Protein AF-0000000087551601 (afdb_homodimer)

Sequence (298 aa):
MNNMVWKIKSFHEFSVEELYAVLKARVDVFVVEQNCPYPDLDSFDQKAIHIWAEEKDTILAYCRVFNKGVKYNEASLGRVLTTEQGRGKNLGKQLIRFAIDVIENRFNTSEIRISAQDYLLNFYGGFGFEDTGKKYLEDDIPHTEMLKKMNNMVWKIKSFHEFSVEELYAVLKARVDVFVVEQNCPYPDLDSFDQKAIHIWAEEKDTILAYCRVFNKGVKYNEASLGRVLTTEQGRGKNLGKQLIRFAIDVIENRFNTSEIRISAQDYLLNFYGGFGFEDTGKKYLEDDIPHTEMLKK

Solvent-accessible surface area (backbone atoms only — not comparable to full-atom values): 16308 Å² total; per-residue (Å²): 129,87,68,73,42,79,48,76,40,46,47,86,67,45,49,55,68,55,45,50,43,54,52,33,54,46,43,44,47,59,19,36,72,61,64,34,50,58,67,80,72,69,82,53,60,75,68,21,38,37,38,35,32,31,40,98,85,35,67,23,32,37,33,36,34,34,48,59,64,70,86,37,80,36,20,31,53,42,77,71,48,62,35,86,88,25,56,93,65,65,46,66,63,52,48,52,51,51,51,52,49,44,39,39,72,74,60,68,43,65,45,33,37,36,76,37,46,60,92,45,49,66,65,46,37,75,74,56,34,37,80,71,78,51,68,49,73,56,95,88,35,60,27,30,36,28,39,23,112,128,90,66,73,43,80,46,77,39,46,48,86,68,44,48,54,68,54,46,50,43,52,53,35,53,46,43,43,47,58,19,36,71,62,64,34,49,60,67,79,72,70,82,52,60,76,69,21,38,37,38,34,33,29,40,97,86,36,68,24,30,36,33,36,36,34,48,58,63,70,87,38,81,36,19,30,56,42,76,70,46,61,35,84,89,24,56,93,65,62,46,66,62,53,49,52,51,51,50,52,48,45,38,38,71,73,60,67,41,64,43,34,38,36,75,37,46,60,91,45,49,68,63,45,37,76,74,56,34,38,79,69,78,51,67,48,73,55,95,88,35,60,29,30,36,28,40,22,112

InterPro domains:
  IPR000182 GNAT domain [PF13673] (45-148)
  IPR000182 GNAT domain [PS51186] (9-149)
  IPR016181 Acyl-CoA N-acyltransferase [SSF55729] (4-149)

Secondary structure (DSSP, 8-state):
----EEEEEEGGG--HHHHHHHHHHHIIIIIIITT-------S-GGG-EEEEEEETTEEEEEEEEE-TTTSSSSEEEEEEEE-GGGTTTTHHHHHHHHHHHHHHHHS----EEEEEEGGGHHHHHTTT-EEEEEEEEETTEEEEEEEE-/----EEEEEEGGG--HHHHHHHHHHHIIIIIIITT-------S-GGG-EEEEEEETTEEEEEEEEE-TTTSSSSEEEEEEEE-GGGTTTTHHHHHHHHHHHHHHHHS----EEEEEEGGGHHHHHTTT-EEEEEEEEETTEEEEEEEE-

Foldseek 3Di:
DQDKDKDKDQPVPDDPLLVVQVVVQLCCVVCVVVVFDDCPPPVLSNQWIKMFIDTPSHTAWIKTWHAAPSPHNHIEIDSTDGGPVNPPVCVSVVRVVVNQVCCCPVRVDNKYKYWAFPVCQVVVVVVQWDFPPDWDDDSNTITTMIIHD/DQDKDKDKDQPVPDDPLLVVQVVVQLCCVVCVVVVFDDCPPPVLSNQWIKMFIDTPSHTAWIKTWHAAPSPHNHIEIDSTDGGPVNPPVCVSVVRVVVNQVCCCVVRVDNKYKYWAFPVCQVVVVVVQWDFPPDWDDDSNTITTMIIHD

Nearest PDB structures (foldseek):
  1xeb-assembly1_A  TM=9.525E-01  e=6.479E-16  Pseudomonas aeruginosa
  1xeb-assembly8_H  TM=9.436E-01  e=2.657E-15  Pseudomonas aeruginosa
  5z6n-assembly1_B  TM=9.284E-01  e=1.232E-14  Escherichia coli K-12
  1xeb-assembly5_E  TM=9.349E-01  e=2.910E-14  Pseudomonas aeruginosa
  8gxf-assembly2_C  TM=6.406E-01  e=2.789E-05  Pseudomonas flexibilis

Structure (mmCIF, N/CA/C/O backbone):
data_AF-0000000087551601-model_v1
#
loop_
_entity.id
_entity.type
_entity.pdbx_description
1 polymer 'GNAT family N-acetyltransferase'
#
loop_
_atom_site.group_PDB
_atom_site.id
_atom_site.type_symbol
_atom_site.label_atom_id
_atom_site.label_alt_id
_atom_site.label_comp_id
_atom_site.label_asym_id
_atom_site.label_entity_id
_atom_site.label_seq_id
_atom_site.pdbx_PDB_ins_code
_atom_site.Cartn_x
_atom_site.Cartn_y
_atom_site.Cartn_z
_atom_site.occupancy
_atom_site.B_iso_or_equiv
_atom_site.auth_seq_id
_atom_site.auth_comp_id
_atom_site.auth_asym_id
_atom_site.auth_atom_id
_atom_site.pdbx_PDB_model_num
ATOM 1 N N . MET A 1 1 ? -27.172 -8.383 -11.828 1 39.62 1 MET A N 1
ATOM 2 C CA . MET A 1 1 ? -26.234 -9.469 -11.609 1 39.62 1 MET A CA 1
ATOM 3 C C . MET A 1 1 ? -24.797 -8.945 -11.586 1 39.62 1 MET A C 1
ATOM 5 O O . MET A 1 1 ? -24.328 -8.375 -12.57 1 39.62 1 MET A O 1
ATOM 9 N N . ASN A 1 2 ? -24.234 -8.234 -10.57 1 56.72 2 ASN A N 1
ATOM 10 C CA . ASN A 1 2 ? -23 -7.449 -10.469 1 56.72 2 ASN A CA 1
ATOM 11 C C . ASN A 1 2 ? -21.797 -8.227 -10.977 1 56.72 2 ASN A C 1
ATOM 13 O O . ASN A 1 2 ? -21.484 -9.297 -10.453 1 56.72 2 ASN A O 1
ATOM 17 N N . ASN A 1 3 ? -21.422 -8.141 -12.297 1 81.56 3 ASN A N 1
ATOM 18 C CA . ASN A 1 3 ? -20.625 -9.055 -13.109 1 81.56 3 ASN A CA 1
ATOM 19 C C . ASN A 1 3 ? -19.141 -8.93 -12.789 1 81.56 3 ASN A C 1
ATOM 21 O O . ASN A 1 3 ? -18.562 -7.84 -12.875 1 81.56 3 ASN A O 1
ATOM 25 N N . MET A 1 4 ? -18.516 -9.945 -12.188 1 90.31 4 MET A N 1
ATOM 26 C CA . MET A 1 4 ? -17.094 -10.07 -11.945 1 90.31 4 MET A CA 1
ATOM 27 C C . MET A 1 4 ? -16.312 -9.992 -13.25 1 90.31 4 MET A C 1
ATOM 29 O O . MET A 1 4 ? -16.719 -10.57 -14.258 1 90.31 4 MET A O 1
ATOM 33 N N . VAL A 1 5 ? -15.344 -9.094 -13.281 1 95.38 5 VAL A N 1
ATOM 34 C CA . VAL A 1 5 ? -14.5 -8.938 -14.461 1 95.38 5 VAL A CA 1
ATOM 35 C C . VAL A 1 5 ? -13.055 -9.289 -14.109 1 95.38 5 VAL A C 1
ATOM 37 O O . VAL A 1 5 ? -12.57 -8.969 -13.023 1 95.38 5 VAL A O 1
ATOM 40 N N . TRP A 1 6 ? -12.375 -9.992 -15.031 1 96.44 6 TRP A N 1
ATOM 41 C CA . TRP A 1 6 ? -10.953 -10.289 -14.898 1 96.44 6 TRP A CA 1
ATOM 42 C C . TRP A 1 6 ? -10.109 -9.266 -15.664 1 96.44 6 TRP A C 1
ATOM 44 O O . TRP A 1 6 ? -10.469 -8.859 -16.766 1 96.44 6 TRP A O 1
ATOM 54 N N . LYS A 1 7 ? -9.094 -8.844 -15.062 1 97.44 7 LYS A N 1
ATOM 55 C CA . LYS A 1 7 ? -8.172 -7.91 -15.703 1 97.44 7 LYS A CA 1
ATOM 56 C C . LYS A 1 7 ? -6.738 -8.43 -15.648 1 97.44 7 LYS A C 1
ATOM 58 O O . LYS A 1 7 ? -6.332 -9.047 -14.664 1 97.44 7 LYS A O 1
ATOM 63 N N . ILE A 1 8 ? -5.984 -8.219 -16.641 1 97.81 8 ILE A N 1
ATOM 64 C CA . ILE A 1 8 ? -4.562 -8.531 -16.781 1 97.81 8 ILE A CA 1
ATOM 65 C C . ILE A 1 8 ? -3.82 -7.309 -17.312 1 97.81 8 ILE A C 1
ATOM 67 O O . ILE A 1 8 ? -4.082 -6.863 -18.438 1 97.81 8 ILE A O 1
ATOM 71 N N . LYS A 1 9 ? -2.963 -6.773 -16.516 1 98 9 LYS A N 1
ATOM 72 C CA . LYS A 1 9 ? -2.273 -5.555 -16.922 1 98 9 LYS A CA 1
ATOM 73 C C . LYS A 1 9 ? -0.819 -5.562 -16.469 1 98 9 LYS A C 1
ATOM 75 O O . LYS A 1 9 ? -0.493 -6.152 -15.43 1 98 9 LYS A O 1
ATOM 80 N N . SER A 1 10 ? -0.007 -4.918 -17.25 1 97.69 10 SER A N 1
ATOM 81 C CA . SER A 1 10 ? 1.306 -4.547 -16.734 1 97.69 10 SER A CA 1
ATOM 82 C C . SER A 1 10 ? 1.208 -3.355 -15.781 1 97.69 10 SER A C 1
ATOM 84 O O . SER A 1 10 ? 0.168 -2.697 -15.703 1 97.69 10 SER A O 1
ATOM 86 N N . PHE A 1 11 ? 2.256 -3.09 -15.031 1 98.06 11 PHE A N 1
ATOM 87 C CA . PHE A 1 11 ? 2.275 -2.045 -14.016 1 98.06 11 PHE A CA 1
ATOM 88 C C . PHE A 1 11 ? 1.908 -0.695 -14.617 1 98.06 11 PHE A C 1
ATOM 90 O O . PHE A 1 11 ? 1.094 0.041 -14.055 1 98.06 11 PHE A O 1
ATOM 97 N N . HIS A 1 12 ? 2.41 -0.411 -15.734 1 96.44 12 HIS A N 1
ATOM 98 C CA . HIS A 1 12 ? 2.26 0.919 -16.312 1 96.44 12 HIS A CA 1
ATOM 99 C C . HIS A 1 12 ? 0.88 1.096 -16.938 1 96.44 12 HIS A C 1
ATOM 101 O O . HIS A 1 12 ? 0.499 2.209 -17.312 1 96.44 12 HIS A O 1
ATOM 107 N N . GLU A 1 13 ? 0.164 0.032 -17.078 1 97.88 13 GLU A N 1
ATOM 108 C CA . GLU A 1 13 ? -1.181 0.09 -17.641 1 97.88 13 GLU A CA 1
ATOM 109 C C . GLU A 1 13 ? -2.221 0.372 -16.562 1 97.88 13 GLU A C 1
ATOM 111 O O . GLU A 1 13 ? -3.377 0.667 -16.859 1 97.88 13 GLU A O 1
ATOM 116 N N . PHE A 1 14 ? -1.817 0.289 -15.273 1 97.88 14 PHE A N 1
ATOM 117 C CA . PHE A 1 14 ? -2.734 0.604 -14.188 1 97.88 14 PHE A CA 1
ATOM 118 C C . PHE A 1 14 ? -3.248 2.033 -14.305 1 97.88 14 PHE A C 1
ATOM 120 O O . PHE A 1 14 ? -2.494 2.943 -14.656 1 97.88 14 PHE A O 1
ATOM 127 N N . SER A 1 15 ? -4.465 2.225 -14.094 1 96.94 15 SER A N 1
ATOM 128 C CA . SER A 1 15 ? -4.879 3.547 -13.633 1 96.94 15 SER A CA 1
ATOM 129 C C . SER A 1 15 ? -4.523 3.762 -12.172 1 96.94 15 SER A C 1
ATOM 131 O O . SER A 1 15 ? -4.246 2.803 -11.445 1 96.94 15 SER A O 1
ATOM 133 N N . VAL A 1 16 ? -4.547 4.93 -11.711 1 97.5 16 VAL A N 1
ATOM 134 C CA . VAL A 1 16 ? -4.27 5.273 -10.32 1 97.5 16 VAL A CA 1
ATOM 135 C C . VAL A 1 16 ? -5.289 4.59 -9.406 1 97.5 16 VAL A C 1
ATOM 137 O O . VAL A 1 16 ? -4.926 4.039 -8.367 1 97.5 16 VAL A O 1
ATOM 140 N N . GLU A 1 17 ? -6.531 4.527 -9.852 1 97.25 17 GLU A N 1
ATOM 141 C CA . GLU A 1 17 ? -7.594 3.898 -9.07 1 97.25 17 GLU A CA 1
ATOM 142 C C . GLU A 1 17 ? -7.383 2.389 -8.969 1 97.25 17 GLU A C 1
ATOM 144 O O . GLU A 1 17 ? -7.57 1.799 -7.906 1 97.25 17 GLU A O 1
ATOM 149 N N . GLU A 1 18 ? -7.02 1.811 -10.062 1 97.06 18 GLU A N 1
ATOM 150 C CA . GLU A 1 18 ? -6.777 0.371 -10.086 1 97.06 18 GLU A CA 1
ATOM 151 C C . GLU A 1 18 ? -5.602 -0.007 -9.188 1 97.06 18 GLU A C 1
ATOM 153 O O . GLU A 1 18 ? -5.688 -0.967 -8.422 1 97.06 18 GLU A O 1
ATOM 158 N N . LEU A 1 19 ? -4.547 0.764 -9.32 1 98.06 19 LEU A N 1
ATOM 159 C CA . LEU A 1 19 ? -3.369 0.478 -8.508 1 98.06 19 LEU A CA 1
ATOM 160 C C . LEU A 1 19 ? -3.688 0.612 -7.023 1 98.06 19 LEU A C 1
ATOM 162 O O . LEU A 1 19 ? -3.322 -0.254 -6.227 1 98.06 19 LEU A O 1
ATOM 166 N N . TYR A 1 20 ? -4.371 1.676 -6.68 1 98 20 TYR A N 1
ATOM 167 C CA . TYR A 1 20 ? -4.738 1.884 -5.285 1 98 20 TYR A CA 1
ATOM 168 C C . TYR A 1 20 ? -5.562 0.716 -4.758 1 98 20 TYR A C 1
ATOM 170 O O . TYR A 1 20 ? -5.309 0.212 -3.662 1 98 20 TYR A O 1
ATOM 178 N N . ALA A 1 21 ? -6.527 0.272 -5.543 1 97.62 21 ALA A N 1
ATOM 179 C CA . ALA A 1 21 ? -7.418 -0.803 -5.121 1 97.62 21 ALA A CA 1
ATOM 180 C C . ALA A 1 21 ? -6.652 -2.107 -4.926 1 97.62 21 ALA A C 1
ATOM 182 O O . ALA A 1 21 ? -6.883 -2.832 -3.955 1 97.62 21 ALA A O 1
ATOM 183 N N . VAL A 1 22 ? -5.77 -2.369 -5.816 1 98.06 22 VAL A N 1
ATOM 184 C CA . VAL A 1 22 ? -4.992 -3.602 -5.766 1 98.06 22 VAL A CA 1
ATOM 185 C C . VAL A 1 22 ? -4.062 -3.576 -4.551 1 98.06 22 VAL A C 1
ATOM 187 O O . VAL A 1 22 ? -4.004 -4.543 -3.789 1 98.06 22 VAL A O 1
ATOM 190 N N . LEU A 1 23 ? -3.389 -2.469 -4.336 1 98.12 23 LEU A N 1
ATOM 191 C CA . LEU A 1 23 ? -2.457 -2.363 -3.219 1 98.12 23 LEU A CA 1
ATOM 192 C C . LEU A 1 23 ? -3.201 -2.383 -1.889 1 98.12 23 LEU A C 1
ATOM 194 O O . LEU A 1 23 ? -2.709 -2.939 -0.905 1 98.12 23 LEU A O 1
ATOM 198 N N . LYS A 1 24 ? -4.371 -1.772 -1.874 1 97.25 24 LYS A N 1
ATOM 199 C CA . LYS A 1 24 ? -5.191 -1.821 -0.667 1 97.25 24 LYS A CA 1
ATOM 200 C C . LYS A 1 24 ? -5.59 -3.254 -0.329 1 97.25 24 LYS A C 1
ATOM 202 O O . LYS A 1 24 ? -5.539 -3.66 0.834 1 97.25 24 LYS A O 1
ATOM 207 N N . ALA A 1 25 ? -6.02 -4.016 -1.313 1 97.38 25 ALA A N 1
ATOM 208 C CA . ALA A 1 25 ? -6.387 -5.41 -1.097 1 97.38 25 ALA A CA 1
ATOM 209 C C . ALA A 1 25 ? -5.211 -6.207 -0.537 1 97.38 25 ALA A C 1
ATOM 211 O O . ALA A 1 25 ? -5.387 -7.043 0.352 1 97.38 25 ALA A O 1
ATOM 212 N N . ARG A 1 26 ? -4.008 -5.949 -1.058 1 97.5 26 ARG A N 1
ATOM 213 C CA . ARG A 1 26 ? -2.816 -6.652 -0.597 1 97.5 26 ARG A CA 1
ATOM 214 C C . ARG A 1 26 ? -2.504 -6.309 0.855 1 97.5 26 ARG A C 1
ATOM 216 O O . ARG A 1 26 ? -2.256 -7.199 1.67 1 97.5 26 ARG A O 1
ATOM 223 N N . VAL A 1 27 ? -2.549 -5.043 1.192 1 96.62 27 VAL A N 1
ATOM 224 C CA . VAL A 1 27 ? -2.283 -4.617 2.564 1 96.62 27 VAL A CA 1
ATOM 225 C C . VAL A 1 27 ? -3.34 -5.203 3.498 1 96.62 27 VAL A C 1
ATOM 227 O O . VAL A 1 27 ? -3.016 -5.691 4.586 1 96.62 27 VAL A O 1
ATOM 230 N N . ASP A 1 28 ? -4.59 -5.176 3.082 1 95.75 28 ASP A 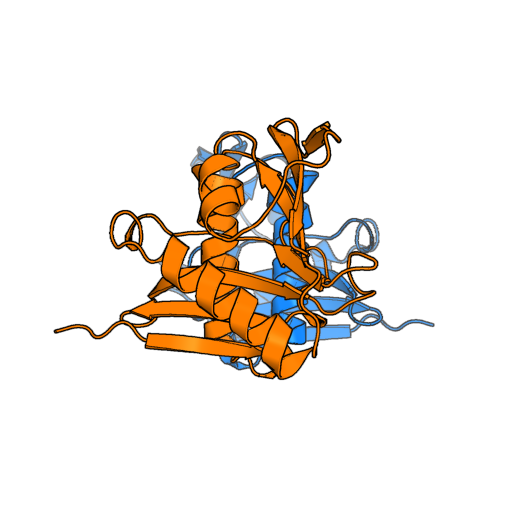N 1
ATOM 231 C CA . ASP A 1 28 ? -5.684 -5.699 3.9 1 95.75 28 ASP A CA 1
ATOM 232 C C . ASP A 1 28 ? -5.488 -7.184 4.191 1 95.75 28 ASP A C 1
ATOM 234 O O . ASP A 1 28 ? -5.742 -7.641 5.309 1 95.75 28 ASP A O 1
ATOM 238 N N . VAL A 1 29 ? -4.988 -7.926 3.271 1 94.94 29 VAL A N 1
ATOM 239 C CA . VAL A 1 29 ? -4.898 -9.375 3.416 1 94.94 29 VAL A CA 1
ATOM 240 C C . VAL A 1 29 ? -3.559 -9.75 4.043 1 94.94 29 VAL A C 1
ATOM 242 O O . VAL A 1 29 ? -3.514 -10.406 5.086 1 94.94 29 VAL A O 1
ATOM 245 N N . PHE A 1 30 ? -2.418 -9.258 3.494 1 93.75 30 PHE A N 1
ATOM 246 C CA . PHE A 1 30 ? -1.101 -9.742 3.881 1 93.75 30 PHE A CA 1
ATOM 247 C C . PHE A 1 30 ? -0.628 -9.07 5.164 1 93.75 30 PHE A C 1
ATOM 249 O O . PHE A 1 30 ? 0.153 -9.648 5.922 1 93.75 30 PHE A O 1
ATOM 256 N N . VAL A 1 31 ? -1.132 -7.848 5.426 1 93.69 31 VAL A N 1
ATOM 257 C CA . VAL A 1 31 ? -0.654 -7.098 6.586 1 93.69 31 VAL A CA 1
ATOM 258 C C . VAL A 1 31 ? -1.688 -7.168 7.707 1 93.69 31 VAL A C 1
ATOM 260 O O . VAL A 1 31 ? -1.395 -7.652 8.797 1 93.69 31 VAL A O 1
ATOM 263 N N . VAL A 1 32 ? -2.918 -6.84 7.402 1 93.88 32 VAL A N 1
ATOM 264 C CA . VAL A 1 32 ? -3.92 -6.648 8.445 1 93.88 32 VAL A CA 1
ATOM 265 C C . VAL A 1 32 ? -4.508 -8 8.852 1 93.88 32 VAL A C 1
ATOM 267 O O . VAL A 1 32 ? -4.422 -8.398 10.016 1 93.88 32 VAL A O 1
ATOM 270 N N . GLU A 1 33 ? -5.035 -8.695 7.898 1 92.94 33 GLU A N 1
ATOM 271 C CA . GLU A 1 33 ? -5.676 -9.977 8.18 1 92.94 33 GLU A CA 1
ATOM 272 C C . GLU A 1 33 ? -4.672 -10.984 8.734 1 92.94 33 GLU A C 1
ATOM 274 O O . GLU A 1 33 ? -4.973 -11.711 9.688 1 92.94 33 GLU A O 1
ATOM 279 N N . GLN A 1 34 ? -3.467 -11.031 8.219 1 88.75 34 GLN A N 1
ATOM 280 C CA . GLN A 1 34 ? -2.459 -12 8.625 1 88.75 34 GLN A CA 1
ATOM 281 C C . GLN A 1 34 ? -1.635 -11.484 9.805 1 88.75 34 GLN A C 1
ATOM 283 O O . GLN A 1 34 ? -0.78 -12.203 10.328 1 88.75 34 GLN A O 1
ATOM 288 N N . ASN A 1 35 ? -1.951 -10.219 10.227 1 89.94 35 ASN A N 1
ATOM 289 C CA . ASN A 1 35 ? -1.268 -9.602 11.359 1 89.94 35 ASN A CA 1
ATOM 290 C C . ASN A 1 35 ? 0.248 -9.695 11.219 1 89.94 35 ASN A C 1
ATOM 292 O O . ASN A 1 35 ? 0.93 -10.172 12.133 1 89.94 35 ASN A O 1
ATOM 296 N N . CYS A 1 36 ? 0.755 -9.297 10.047 1 89.88 36 CYS A N 1
ATOM 297 C CA . CYS A 1 36 ? 2.166 -9.422 9.695 1 89.88 36 CYS A CA 1
ATOM 298 C C . CYS A 1 36 ? 2.697 -8.117 9.109 1 89.88 36 CYS A C 1
ATOM 300 O O . CYS A 1 36 ? 2.402 -7.785 7.957 1 89.88 36 CYS A O 1
ATOM 302 N N . PRO A 1 37 ? 3.482 -7.363 9.922 1 90.75 37 PRO A N 1
ATOM 303 C CA . PRO A 1 37 ? 4.105 -6.148 9.398 1 90.75 37 PRO A CA 1
ATOM 304 C C . PRO A 1 37 ? 5.27 -6.445 8.453 1 90.75 37 PRO A C 1
ATOM 306 O O . PRO A 1 37 ? 6.383 -6.723 8.906 1 90.75 37 PRO A O 1
ATOM 309 N N . TYR A 1 38 ? 5.109 -6.473 7.238 1 88.31 38 TYR A N 1
ATOM 310 C CA . TYR A 1 38 ? 6.191 -6.711 6.289 1 88.31 38 TYR A CA 1
ATOM 311 C C . TYR A 1 38 ? 6.07 -5.793 5.078 1 88.31 38 TYR A C 1
ATOM 313 O O . TYR A 1 38 ? 4.992 -5.27 4.797 1 88.31 38 TYR A O 1
ATOM 321 N N . PRO A 1 39 ? 7.082 -5.566 4.352 1 93 39 PRO A N 1
ATOM 322 C CA . PRO A 1 39 ? 7.113 -4.645 3.215 1 93 39 PRO A CA 1
ATOM 323 C C . PRO A 1 39 ? 6.5 -5.246 1.952 1 93 39 PRO A C 1
ATOM 325 O O . PRO A 1 39 ? 7.223 -5.586 1.013 1 93 39 PRO A O 1
ATOM 328 N N . ASP A 1 40 ? 5.184 -5.238 1.913 1 93.94 40 ASP A N 1
ATOM 329 C CA . ASP A 1 40 ? 4.492 -5.809 0.76 1 93.94 40 ASP A CA 1
ATOM 330 C C . ASP A 1 40 ? 4.891 -5.09 -0.528 1 93.94 40 ASP A C 1
ATOM 332 O O . ASP A 1 40 ? 5.078 -5.727 -1.567 1 93.94 40 ASP A O 1
ATOM 336 N N . LEU A 1 41 ? 4.953 -3.779 -0.561 1 96.38 41 LEU A N 1
ATOM 337 C CA . LEU A 1 41 ? 5.434 -3.039 -1.724 1 96.38 41 LEU A CA 1
ATOM 338 C C . LEU A 1 41 ? 6.949 -3.158 -1.854 1 96.38 41 LEU A C 1
ATOM 340 O O . LEU A 1 41 ? 7.691 -2.365 -1.269 1 96.38 41 LEU A O 1
ATOM 344 N N . ASP A 1 42 ? 7.41 -4.109 -2.645 1 95.25 42 ASP A N 1
ATOM 345 C CA . ASP A 1 42 ? 8.805 -4.547 -2.668 1 95.25 42 ASP A CA 1
ATOM 346 C C . ASP A 1 42 ? 9.531 -4.004 -3.895 1 95.25 42 ASP A C 1
ATOM 348 O O . ASP A 1 42 ? 10.648 -4.422 -4.199 1 95.25 42 ASP A O 1
ATOM 352 N N . SER A 1 43 ? 8.969 -3.156 -4.699 1 95.56 43 SER A N 1
ATOM 353 C CA . SER A 1 43 ? 9.531 -2.502 -5.875 1 95.56 43 SER A CA 1
ATOM 354 C C . SER A 1 43 ? 9.703 -3.488 -7.027 1 95.56 43 SER A C 1
ATOM 356 O O . SER A 1 43 ? 10.508 -3.258 -7.934 1 95.56 43 SER A O 1
ATOM 358 N N . PHE A 1 44 ? 8.992 -4.688 -6.945 1 97.12 44 PHE A N 1
ATOM 359 C CA . PHE A 1 44 ? 9 -5.609 -8.078 1 97.12 44 PHE A CA 1
ATOM 360 C C . PHE A 1 44 ? 7.719 -5.469 -8.891 1 97.12 44 PHE A C 1
ATOM 362 O O . PHE A 1 44 ? 7.609 -6.023 -9.984 1 97.12 44 PHE A O 1
ATOM 369 N N . ASP A 1 45 ? 6.777 -4.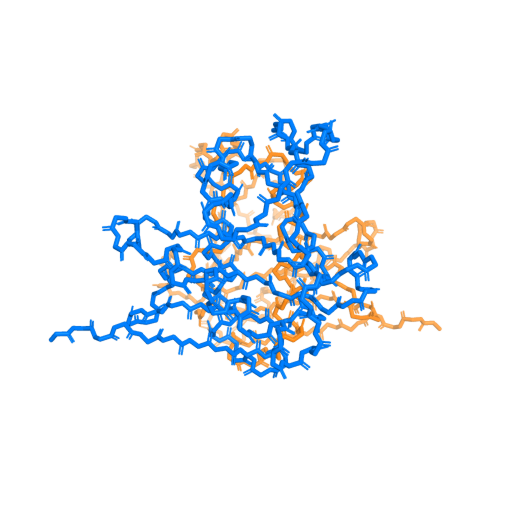688 -8.383 1 98.19 45 ASP A N 1
ATOM 370 C CA . ASP A 1 45 ? 5.496 -4.543 -9.07 1 98.19 45 ASP A CA 1
ATOM 371 C C . ASP A 1 45 ? 5.688 -3.992 -10.484 1 98.19 45 ASP A C 1
ATOM 373 O O . ASP A 1 45 ? 4.93 -4.328 -11.391 1 98.19 45 ASP A O 1
ATOM 377 N N . GLN A 1 46 ? 6.738 -3.166 -10.648 1 97.88 46 GLN A N 1
ATOM 378 C CA . GLN A 1 46 ? 7.004 -2.514 -11.922 1 97.88 46 GLN A CA 1
ATOM 379 C C . GLN A 1 46 ? 7.391 -3.533 -12.992 1 97.88 46 GLN A C 1
ATOM 381 O O . GLN A 1 46 ? 7.285 -3.256 -14.188 1 97.88 46 GLN A O 1
ATOM 386 N N . LYS A 1 47 ? 7.789 -4.727 -12.594 1 97.44 47 LYS A N 1
ATOM 387 C CA . LYS A 1 47 ? 8.258 -5.754 -13.523 1 97.44 47 LYS A CA 1
ATOM 388 C C . LYS A 1 47 ? 7.242 -6.883 -13.656 1 97.44 47 LYS A C 1
ATOM 390 O O . LYS A 1 47 ? 7.488 -7.871 -14.352 1 97.44 47 LYS A O 1
ATOM 395 N N . ALA A 1 48 ? 6.098 -6.75 -13.008 1 98.06 48 ALA A N 1
ATOM 396 C CA . ALA A 1 48 ? 5.137 -7.848 -12.945 1 98.06 48 ALA A CA 1
ATOM 397 C C . ALA A 1 48 ? 3.99 -7.629 -13.93 1 98.06 48 ALA A C 1
ATOM 399 O O . ALA A 1 48 ? 3.707 -6.492 -14.32 1 98.06 48 ALA A O 1
ATOM 400 N N . ILE A 1 49 ? 3.441 -8.695 -14.328 1 98.19 49 ILE A N 1
ATOM 401 C CA . ILE A 1 49 ? 2.07 -8.688 -14.82 1 98.19 49 ILE A CA 1
ATOM 402 C C . ILE A 1 49 ? 1.099 -8.898 -13.664 1 98.19 49 ILE A C 1
ATOM 404 O O . ILE A 1 49 ? 1.319 -9.758 -12.812 1 98.19 49 ILE A O 1
ATOM 408 N N . HIS A 1 50 ? 0.1 -8.117 -13.625 1 98.75 50 HIS A N 1
ATOM 409 C CA . HIS A 1 50 ? -0.893 -8.156 -12.562 1 98.75 50 HIS A CA 1
ATOM 410 C C . HIS A 1 50 ? -2.215 -8.727 -13.062 1 98.75 50 HIS A C 1
ATOM 412 O O . HIS A 1 50 ? -2.715 -8.32 -14.109 1 98.75 50 HIS A O 1
ATOM 418 N N . ILE A 1 51 ? -2.74 -9.656 -12.359 1 98.56 51 ILE A N 1
ATOM 419 C CA . ILE A 1 51 ? -4.016 -10.297 -12.672 1 98.56 51 ILE A CA 1
ATOM 420 C C . ILE A 1 51 ? -4.969 -10.156 -11.492 1 98.56 51 ILE A C 1
ATOM 422 O O . ILE A 1 51 ? -4.602 -10.453 -10.352 1 98.56 51 ILE A O 1
ATOM 426 N N . TRP A 1 52 ? -6.148 -9.641 -11.734 1 98.38 52 TRP A N 1
ATOM 427 C CA . TRP A 1 52 ? -7.094 -9.578 -10.625 1 98.38 52 TRP A CA 1
ATOM 428 C C . TRP A 1 52 ? -8.531 -9.672 -11.125 1 98.38 52 TRP A C 1
ATOM 430 O O . TRP A 1 52 ? -8.797 -9.43 -12.305 1 98.38 52 TRP A O 1
ATOM 440 N N . ALA A 1 53 ? -9.367 -10.172 -10.305 1 97.88 53 ALA A N 1
ATOM 441 C CA . ALA A 1 53 ? -10.82 -10.141 -10.484 1 97.88 53 ALA A CA 1
ATOM 442 C C . ALA A 1 53 ? -11.453 -9.031 -9.656 1 97.88 53 ALA A C 1
ATOM 444 O O . ALA A 1 53 ? -11.055 -8.797 -8.516 1 97.88 53 ALA A O 1
ATOM 445 N N . GLU A 1 54 ? -12.391 -8.336 -10.266 1 96.5 54 GLU A N 1
ATOM 446 C CA . GLU A 1 54 ? -13.055 -7.281 -9.508 1 96.5 54 GLU A CA 1
ATOM 447 C C . GLU A 1 54 ? -14.547 -7.238 -9.82 1 96.5 54 GLU A C 1
ATOM 449 O O . GLU A 1 54 ? -14.984 -7.715 -10.867 1 96.5 54 GLU A O 1
ATOM 454 N N . GLU A 1 55 ? -15.289 -6.758 -8.805 1 93.06 55 GLU A N 1
ATOM 455 C CA . GLU A 1 55 ? -16.719 -6.445 -8.906 1 93.06 55 GLU A CA 1
ATOM 456 C C . GLU A 1 55 ? -17.016 -5.043 -8.391 1 93.06 55 GLU A C 1
ATOM 458 O O . GLU A 1 55 ? -16.766 -4.742 -7.219 1 93.06 55 GLU A O 1
ATOM 463 N N . LYS A 1 56 ? -17.625 -4.117 -9.156 1 84.62 56 LYS A N 1
ATOM 464 C CA . LYS A 1 56 ? -17.938 -2.738 -8.781 1 84.62 56 LYS A CA 1
ATOM 465 C C . LYS A 1 56 ? -16.734 -2.064 -8.117 1 84.62 56 LYS A C 1
ATOM 467 O O . LYS A 1 56 ? -16.859 -1.517 -7.02 1 84.62 56 LYS A O 1
ATOM 472 N N . ASP A 1 57 ? -15.461 -2.277 -8.594 1 80.75 57 ASP A N 1
ATOM 473 C CA . ASP A 1 57 ? -14.227 -1.631 -8.172 1 80.75 57 ASP A CA 1
ATOM 474 C C . ASP A 1 57 ? -13.688 -2.256 -6.891 1 80.75 57 ASP A C 1
ATOM 476 O O . ASP A 1 57 ? -12.844 -1.665 -6.211 1 80.75 57 ASP A O 1
ATOM 480 N N . THR A 1 58 ? -14.289 -3.389 -6.621 1 92.19 58 THR A N 1
ATOM 481 C CA . THR A 1 58 ? -13.82 -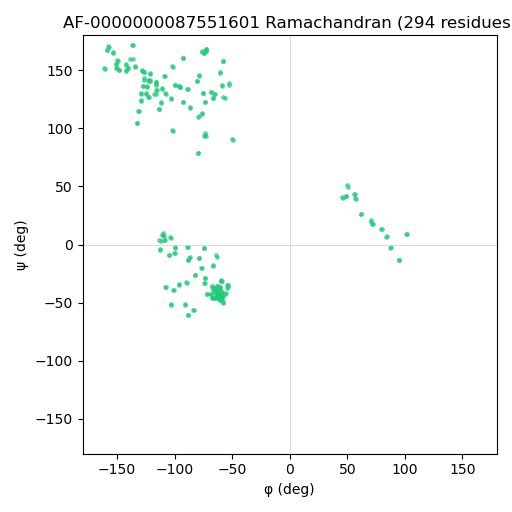4.152 -5.469 1 92.19 58 THR A CA 1
ATOM 482 C C . THR A 1 58 ? -12.969 -5.336 -5.922 1 92.19 58 THR A C 1
ATOM 484 O O . THR A 1 58 ? -13.414 -6.156 -6.723 1 92.19 58 THR A O 1
ATOM 487 N N . ILE A 1 59 ? -11.797 -5.422 -5.406 1 97.69 59 ILE A N 1
ATOM 488 C CA . ILE A 1 59 ? -10.898 -6.516 -5.754 1 97.69 59 ILE A CA 1
ATOM 489 C C . ILE A 1 59 ? -11.344 -7.797 -5.051 1 97.69 59 ILE A C 1
ATOM 491 O O . ILE A 1 59 ? -11.562 -7.805 -3.838 1 97.69 59 ILE A O 1
ATOM 495 N N . LEU A 1 60 ? -11.461 -8.836 -5.746 1 97.75 60 LEU A N 1
ATOM 496 C CA . LEU A 1 60 ? -11.883 -10.117 -5.195 1 97.75 60 LEU A CA 1
ATOM 497 C C . LEU A 1 60 ? -10.719 -11.094 -5.129 1 97.75 60 LEU A C 1
ATOM 499 O O . LEU A 1 60 ? -10.609 -11.875 -4.18 1 97.75 60 LEU A O 1
ATOM 503 N N . ALA A 1 61 ? -9.836 -11.086 -6.059 1 98.19 61 ALA A N 1
ATOM 504 C CA . ALA A 1 61 ? -8.648 -11.922 -6.156 1 98.19 61 ALA A CA 1
ATOM 505 C C . ALA A 1 61 ? -7.531 -11.211 -6.906 1 98.19 61 ALA A C 1
ATOM 507 O O . ALA A 1 61 ? -7.789 -10.297 -7.691 1 98.19 61 ALA A O 1
ATOM 508 N N . TYR A 1 62 ? -6.34 -11.602 -6.641 1 98.56 62 TYR A N 1
ATOM 509 C CA . TYR A 1 62 ? -5.199 -10.914 -7.242 1 98.56 62 TYR A CA 1
ATOM 510 C C . TYR A 1 62 ? -3.951 -11.789 -7.188 1 98.56 62 TYR A C 1
ATOM 512 O O . TYR A 1 62 ? -3.781 -12.578 -6.262 1 98.56 62 TYR A O 1
ATOM 520 N N . CYS A 1 63 ? -3.031 -11.602 -8.156 1 98.31 63 CYS A N 1
ATOM 521 C CA . CYS A 1 63 ? -1.663 -12.094 -8.055 1 98.31 63 CYS A CA 1
ATOM 522 C C . CYS A 1 63 ? -0.734 -11.336 -8.992 1 98.31 63 CYS A C 1
ATOM 524 O O . CYS A 1 63 ? -1.194 -10.586 -9.852 1 98.31 63 CYS A O 1
ATOM 526 N N . ARG A 1 64 ? 0.575 -11.492 -8.82 1 98.19 64 ARG A N 1
ATOM 527 C CA . ARG A 1 64 ? 1.62 -11.031 -9.727 1 98.19 64 ARG A CA 1
ATOM 528 C C . ARG A 1 64 ? 2.275 -12.195 -10.453 1 98.19 64 ARG A C 1
ATOM 530 O O . ARG A 1 64 ? 2.467 -13.266 -9.875 1 98.19 64 ARG A O 1
ATOM 537 N N . VAL A 1 65 ? 2.623 -11.906 -11.656 1 97.94 65 VAL A N 1
ATOM 538 C CA . VAL A 1 65 ? 3.361 -12.867 -12.469 1 97.94 65 VAL A CA 1
ATOM 539 C C . VAL A 1 65 ? 4.66 -12.234 -12.961 1 97.94 65 VAL A C 1
ATOM 541 O O . VAL A 1 65 ? 4.672 -11.078 -13.391 1 97.94 65 VAL A O 1
ATOM 544 N N . PHE A 1 66 ? 5.699 -12.992 -12.875 1 98 66 PHE A N 1
ATOM 545 C CA . PHE A 1 66 ? 7.012 -12.508 -13.289 1 98 66 PHE A CA 1
ATOM 546 C C . PHE A 1 66 ? 7.609 -13.406 -14.359 1 98 66 PHE A C 1
ATOM 548 O O . PHE A 1 66 ? 7.484 -14.633 -14.297 1 98 66 PHE A O 1
ATOM 555 N N . ASN A 1 67 ? 8.266 -12.758 -15.289 1 97.25 67 ASN A N 1
ATOM 556 C CA . ASN A 1 67 ? 9.031 -13.5 -16.281 1 97.25 67 ASN A CA 1
ATOM 557 C C . ASN A 1 67 ? 10.305 -14.094 -15.672 1 97.25 67 ASN A C 1
ATOM 559 O O . ASN A 1 67 ? 10.672 -13.758 -14.547 1 97.25 67 ASN A O 1
ATOM 563 N N . LYS A 1 68 ? 10.898 -15 -16.438 1 96.12 68 LYS A N 1
ATOM 564 C CA . LYS A 1 68 ? 12.195 -15.562 -16.078 1 96.12 68 LYS A CA 1
ATOM 565 C C . LYS A 1 68 ? 13.219 -14.461 -15.812 1 96.12 68 LYS A C 1
ATOM 567 O O . LYS A 1 68 ? 13.25 -13.445 -16.516 1 96.12 68 LYS A O 1
ATOM 572 N N . GLY A 1 69 ? 13.992 -14.703 -14.727 1 95.69 69 GLY A N 1
ATOM 573 C CA . GLY A 1 69 ? 15.117 -13.828 -14.484 1 95.69 69 GLY A CA 1
ATOM 574 C C . GLY A 1 69 ? 14.758 -12.609 -13.656 1 95.69 69 GLY A C 1
ATOM 575 O O . GLY A 1 69 ? 15.625 -11.797 -13.32 1 95.69 69 GLY A O 1
ATOM 576 N N . VAL A 1 70 ? 13.523 -12.484 -13.32 1 96.25 70 VAL A N 1
ATOM 577 C CA . VAL A 1 70 ? 13.141 -11.32 -12.531 1 96.25 70 VAL A CA 1
ATOM 578 C C . VAL A 1 70 ? 13.289 -11.633 -11.047 1 96.25 70 VAL A C 1
ATOM 580 O O . VAL A 1 70 ? 14.141 -11.062 -10.359 1 96.25 70 VAL A O 1
ATOM 583 N N . LYS A 1 71 ? 12.531 -12.648 -10.617 1 95 71 LYS A N 1
ATOM 584 C CA . LYS A 1 71 ? 12.648 -13.062 -9.219 1 95 71 LYS A CA 1
ATOM 585 C C . LYS A 1 71 ? 13.508 -14.312 -9.086 1 95 71 LYS A C 1
ATOM 587 O O . LYS A 1 71 ? 14.242 -14.469 -8.109 1 95 71 LYS A O 1
ATOM 592 N N . TYR A 1 72 ? 13.289 -15.133 -10.016 1 94.75 72 TYR A N 1
ATOM 593 C CA . TYR A 1 72 ? 14.031 -16.391 -10.109 1 94.75 72 TYR A CA 1
ATOM 594 C C . TYR A 1 72 ? 14.469 -16.656 -11.539 1 94.75 72 TYR A C 1
ATOM 596 O O . TYR A 1 72 ? 14.102 -15.922 -12.461 1 94.75 72 TYR A O 1
ATOM 604 N N . ASN A 1 73 ? 15.305 -17.719 -11.633 1 95.25 73 ASN A N 1
ATOM 605 C CA . ASN A 1 73 ? 15.625 -18.156 -12.992 1 95.25 73 ASN A CA 1
ATOM 606 C C . ASN A 1 73 ? 14.383 -18.562 -13.766 1 95.25 73 ASN A C 1
ATOM 608 O O . ASN A 1 73 ? 14.305 -18.375 -14.977 1 95.25 73 ASN A O 1
ATOM 612 N N . GLU A 1 74 ? 13.406 -19.078 -13.094 1 97.06 74 GLU A N 1
ATOM 613 C CA . GLU A 1 74 ? 12.117 -19.469 -13.664 1 97.06 74 GLU A CA 1
ATOM 614 C C . GLU A 1 74 ? 11.109 -18.328 -13.562 1 97.06 74 GLU A C 1
ATOM 616 O O . GLU A 1 74 ? 11.297 -17.391 -12.789 1 97.06 74 GLU A O 1
ATOM 621 N N . ALA A 1 75 ? 10.055 -18.422 -14.406 1 97.69 75 ALA A N 1
ATOM 622 C CA . ALA A 1 75 ? 8.906 -17.562 -14.141 1 97.69 75 ALA A CA 1
ATOM 623 C C . ALA A 1 75 ? 8.344 -17.812 -12.75 1 97.69 75 ALA A C 1
ATOM 625 O O . ALA A 1 75 ? 8.625 -18.844 -12.125 1 97.69 75 ALA A O 1
ATOM 626 N N . SER A 1 76 ? 7.668 -16.844 -12.273 1 97.38 76 SER A N 1
ATOM 627 C CA . SER A 1 76 ? 7.152 -17.016 -10.914 1 97.38 76 SER A CA 1
ATOM 628 C C . SER A 1 76 ? 5.844 -16.266 -10.719 1 97.38 76 SER A C 1
ATOM 630 O O . SER A 1 76 ? 5.488 -15.398 -11.523 1 97.38 76 SER A O 1
ATOM 632 N N . LEU A 1 77 ? 5.129 -16.719 -9.742 1 95.81 77 LEU A N 1
ATOM 633 C CA . LEU A 1 77 ? 3.918 -16.062 -9.258 1 95.81 77 LEU A CA 1
ATOM 634 C C . LEU A 1 77 ? 4.047 -15.703 -7.785 1 95.81 77 LEU A C 1
ATOM 636 O O . LEU A 1 77 ? 4.727 -16.391 -7.027 1 95.81 77 LEU A O 1
ATOM 640 N N . GLY A 1 78 ? 3.418 -14.594 -7.43 1 94.62 78 GLY A N 1
ATOM 641 C CA . GLY A 1 78 ? 3.42 -14.203 -6.027 1 94.62 78 GLY A CA 1
ATOM 642 C C . GLY A 1 78 ? 2.271 -13.281 -5.66 1 94.62 78 GLY A C 1
ATOM 643 O O . GLY A 1 78 ? 1.465 -12.914 -6.516 1 94.62 78 GLY A O 1
ATOM 644 N N . ARG A 1 79 ? 2.156 -13.094 -4.352 1 96 79 ARG A N 1
ATOM 645 C CA . ARG A 1 79 ? 1.121 -12.234 -3.773 1 96 79 ARG A CA 1
ATOM 646 C C . ARG A 1 79 ? -0.269 -12.703 -4.195 1 96 79 ARG A C 1
ATOM 648 O O . ARG A 1 79 ? -1.097 -11.898 -4.621 1 96 79 ARG A O 1
ATOM 655 N N . VAL A 1 80 ? -0.383 -14 -4.211 1 95.88 80 VAL A N 1
ATOM 656 C CA . VAL A 1 80 ? -1.672 -14.594 -4.547 1 95.88 80 VAL A CA 1
ATOM 657 C C . VAL A 1 80 ? -2.641 -14.414 -3.379 1 95.88 80 VAL A C 1
ATOM 659 O O . VAL A 1 80 ? -2.354 -14.828 -2.254 1 95.88 80 VAL A O 1
ATOM 662 N N . LEU A 1 81 ? -3.781 -13.758 -3.699 1 96.25 81 LEU A N 1
ATOM 663 C CA . LEU A 1 81 ? -4.723 -13.555 -2.604 1 96.25 81 LEU A CA 1
ATOM 664 C C . LEU A 1 81 ? -6.16 -13.57 -3.113 1 96.25 81 LEU A C 1
ATOM 666 O O . LEU A 1 81 ? -6.41 -13.312 -4.293 1 96.25 81 LEU A O 1
ATOM 670 N N . THR A 1 82 ? -7.027 -13.984 -2.271 1 96.19 82 THR A N 1
ATOM 671 C CA . THR A 1 82 ? -8.453 -13.688 -2.371 1 96.19 82 THR A CA 1
ATOM 672 C C . THR A 1 82 ? -8.914 -12.844 -1.183 1 96.19 82 THR A C 1
ATOM 674 O O . THR A 1 82 ? -8.477 -13.07 -0.052 1 96.19 82 THR A O 1
ATOM 677 N N . THR A 1 83 ? -9.656 -11.789 -1.489 1 96.38 83 THR A N 1
ATOM 678 C CA . THR A 1 83 ? -10.195 -10.984 -0.401 1 96.38 83 THR A CA 1
ATOM 679 C C . THR A 1 83 ? -11.336 -11.719 0.3 1 96.38 83 THR A C 1
ATOM 681 O O . THR A 1 83 ? -11.812 -12.742 -0.19 1 96.38 83 THR A O 1
ATOM 684 N N . GLU A 1 84 ? -11.719 -11.188 1.421 1 93.69 84 GLU A N 1
ATOM 685 C CA . GLU A 1 84 ? -12.828 -11.781 2.166 1 93.69 84 GLU A CA 1
ATOM 686 C C . GLU A 1 84 ? -14.07 -11.93 1.289 1 93.69 84 GLU A C 1
ATOM 688 O O . GLU A 1 84 ? -14.734 -12.961 1.312 1 93.69 84 GLU A O 1
ATOM 693 N N . GLN A 1 85 ? -14.289 -10.977 0.43 1 92.56 85 GLN A N 1
ATOM 694 C CA . GLN A 1 85 ? -15.477 -10.945 -0.423 1 92.56 85 GLN A CA 1
ATOM 695 C C . GLN A 1 85 ? -15.344 -11.93 -1.581 1 92.56 85 GLN A C 1
ATOM 697 O O . GLN A 1 85 ? -16.344 -12.266 -2.234 1 92.56 85 GLN A O 1
ATOM 702 N N . GLY A 1 86 ? -14.156 -12.32 -1.888 1 93.75 86 GLY A N 1
ATOM 703 C CA . GLY A 1 86 ? -13.922 -13.203 -3.018 1 93.75 86 GLY A CA 1
ATOM 704 C C . GLY A 1 86 ? -13.742 -14.656 -2.613 1 93.75 86 GLY A C 1
ATOM 705 O O . GLY A 1 86 ? -13.641 -15.539 -3.469 1 93.75 86 GLY A O 1
ATOM 706 N N . ARG A 1 87 ? -13.766 -14.914 -1.302 1 92.31 87 ARG A N 1
ATOM 707 C CA . ARG A 1 87 ? -13.516 -16.266 -0.832 1 92.31 87 ARG A CA 1
ATOM 708 C C . ARG A 1 87 ? -14.75 -17.141 -1.001 1 92.31 87 ARG A C 1
ATOM 710 O O . ARG A 1 87 ? -15.875 -16.656 -0.953 1 92.31 87 ARG A O 1
ATOM 717 N N . GLY A 1 88 ? -14.523 -18.391 -1.29 1 89.31 88 GLY A N 1
ATOM 718 C CA . GLY A 1 88 ? -15.617 -19.344 -1.459 1 89.31 88 GLY A CA 1
ATOM 719 C C . GLY A 1 88 ? -16.203 -19.312 -2.854 1 89.31 88 GLY A C 1
ATOM 720 O O . GLY A 1 88 ? -17.25 -19.938 -3.102 1 89.31 88 GLY A O 1
ATOM 721 N N . LYS A 1 89 ? -15.641 -18.578 -3.777 1 90.25 89 LYS A N 1
ATOM 722 C CA . LYS A 1 89 ? -16.156 -18.453 -5.133 1 90.25 89 LYS A CA 1
ATOM 723 C C . LYS A 1 89 ? -15.25 -19.141 -6.145 1 90.25 89 LYS A C 1
ATOM 725 O O . LYS A 1 89 ? -15.367 -18.906 -7.352 1 90.25 89 LYS A O 1
ATOM 730 N N . ASN A 1 90 ? -14.297 -19.891 -5.645 1 91.06 90 ASN A N 1
ATOM 731 C CA . ASN A 1 90 ? -13.359 -20.641 -6.461 1 91.06 90 ASN A CA 1
ATOM 732 C C . ASN A 1 90 ? -12.516 -19.734 -7.348 1 91.06 90 ASN A C 1
ATOM 734 O O . ASN A 1 90 ? -12.102 -20.125 -8.438 1 91.06 90 ASN A O 1
ATOM 738 N N . LEU A 1 91 ? -12.305 -18.5 -6.965 1 94.94 91 LEU A N 1
ATOM 739 C CA . LEU A 1 91 ? -11.57 -17.516 -7.762 1 94.94 91 LEU A CA 1
ATOM 740 C C . LEU A 1 91 ? -10.07 -17.828 -7.746 1 94.94 91 LEU A C 1
ATOM 742 O O . LEU A 1 91 ? -9.359 -17.5 -8.703 1 94.94 91 LEU A O 1
ATOM 746 N N . GLY A 1 92 ? -9.664 -18.453 -6.645 1 94.88 92 GLY A N 1
ATOM 747 C CA . GLY A 1 92 ? -8.258 -18.812 -6.543 1 94.88 92 GLY A CA 1
ATOM 748 C C . GLY A 1 92 ? -7.797 -19.734 -7.656 1 94.88 92 GLY A C 1
ATOM 749 O O . GLY A 1 92 ? -6.75 -19.5 -8.266 1 94.88 92 GLY A O 1
ATOM 750 N N . LYS A 1 93 ? -8.594 -20.719 -7.906 1 94.75 93 LYS A N 1
ATOM 751 C CA . LYS A 1 93 ? -8.258 -21.672 -8.961 1 94.75 93 LYS A CA 1
ATOM 752 C C . LYS A 1 93 ? -8.203 -20.984 -10.32 1 94.75 93 LYS A C 1
ATOM 754 O O . LYS A 1 93 ? -7.277 -21.219 -11.102 1 94.75 93 LYS A O 1
ATOM 759 N N . GLN A 1 94 ? -9.203 -20.156 -10.57 1 95.94 94 GLN A N 1
ATOM 760 C CA . GLN A 1 94 ? -9.234 -19.422 -11.828 1 95.94 94 GLN A CA 1
ATOM 761 C C . GLN A 1 94 ? -8.039 -18.484 -11.945 1 95.94 94 GLN A C 1
ATOM 763 O O . GLN A 1 94 ? -7.438 -18.359 -13.016 1 95.94 94 GLN A O 1
ATOM 768 N N . LEU A 1 95 ? -7.703 -17.875 -10.891 1 97.38 95 LEU A N 1
ATOM 769 C CA . LEU A 1 95 ? -6.574 -16.953 -10.844 1 97.38 95 LEU A CA 1
ATOM 770 C C . LEU A 1 95 ? -5.281 -17.656 -11.242 1 97.38 95 LEU A C 1
ATOM 772 O O . LEU A 1 95 ? -4.531 -17.156 -12.086 1 97.38 95 LEU A O 1
ATOM 776 N N . ILE A 1 96 ? -5.031 -18.828 -10.672 1 96.56 96 ILE A N 1
ATOM 777 C CA . ILE A 1 96 ? -3.811 -19.578 -10.953 1 96.56 96 ILE A CA 1
ATOM 778 C C . ILE A 1 96 ? -3.809 -20.031 -12.414 1 96.56 96 ILE A C 1
ATOM 780 O O . ILE A 1 96 ? -2.777 -19.984 -13.086 1 96.56 96 ILE A O 1
ATOM 784 N N . ARG A 1 97 ? -4.949 -20.406 -12.898 1 96.06 97 ARG A N 1
ATOM 785 C CA . ARG A 1 97 ? -5.047 -20.812 -14.297 1 96.06 97 ARG A CA 1
ATOM 786 C C . ARG A 1 97 ? -4.691 -19.656 -15.227 1 96.06 97 ARG A C 1
ATOM 788 O O . ARG A 1 97 ? -3.943 -19.828 -16.188 1 96.06 97 ARG A O 1
ATOM 795 N N . PHE A 1 98 ? -5.25 -18.484 -14.93 1 96.25 98 PHE A N 1
ATOM 796 C CA . PHE A 1 98 ? -4.918 -17.312 -15.727 1 96.25 98 PHE A CA 1
ATOM 797 C C . PHE A 1 98 ? -3.428 -17 -15.641 1 96.25 98 PHE A C 1
ATOM 799 O O . PHE A 1 98 ? -2.807 -16.656 -16.641 1 96.25 98 PHE A O 1
ATOM 806 N N . ALA A 1 99 ? -2.871 -17.109 -14.469 1 97.38 99 ALA A N 1
ATOM 807 C CA . ALA A 1 99 ? -1.45 -16.844 -14.273 1 97.38 99 ALA A CA 1
ATOM 808 C C . ALA A 1 99 ? -0.592 -17.781 -15.117 1 97.38 99 ALA A C 1
ATOM 810 O O . ALA A 1 99 ? 0.335 -17.344 -15.797 1 97.38 99 ALA A O 1
ATOM 811 N N . ILE A 1 100 ? -0.926 -19.062 -15.055 1 96.44 100 ILE A N 1
ATOM 812 C CA . ILE A 1 100 ? -0.195 -20.062 -15.828 1 96.44 100 ILE A CA 1
ATOM 813 C C . ILE A 1 100 ? -0.336 -19.766 -17.312 1 96.44 100 ILE A C 1
ATOM 815 O O . ILE A 1 100 ? 0.644 -19.828 -18.062 1 96.44 100 ILE A O 1
ATOM 819 N N . ASP A 1 101 ? -1.508 -19.406 -17.734 1 96.06 101 ASP A N 1
ATOM 820 C CA . ASP A 1 101 ? -1.761 -19.078 -19.125 1 96.06 101 ASP A CA 1
ATOM 821 C C . ASP A 1 101 ? -0.91 -17.875 -19.562 1 96.06 101 ASP A C 1
ATOM 823 O O . ASP A 1 101 ? -0.348 -17.891 -20.656 1 96.06 101 ASP A O 1
ATOM 827 N N . VAL A 1 102 ? -0.831 -16.891 -18.734 1 95.19 102 VAL A N 1
ATOM 828 C CA . VAL A 1 102 ? -0.027 -15.711 -19.031 1 95.19 102 VAL A CA 1
ATOM 829 C C . VAL A 1 102 ? 1.439 -16.109 -19.172 1 95.19 102 VAL A C 1
ATOM 831 O O . VAL A 1 102 ? 2.113 -15.672 -20.109 1 95.19 102 VAL A O 1
ATOM 834 N N . ILE A 1 103 ? 1.911 -16.906 -18.297 1 95.19 103 ILE A N 1
ATOM 835 C CA . ILE A 1 103 ? 3.311 -17.312 -18.312 1 95.19 103 ILE A CA 1
ATOM 836 C C . ILE A 1 103 ? 3.605 -18.109 -19.578 1 95.19 103 ILE A C 1
ATOM 838 O O . ILE A 1 103 ? 4.598 -17.844 -20.266 1 95.19 103 ILE A O 1
ATOM 842 N N . GLU A 1 104 ? 2.752 -18.938 -19.922 1 94.31 104 GLU A N 1
ATOM 843 C CA . GLU A 1 104 ? 2.945 -19.797 -21.094 1 94.31 104 GLU A CA 1
ATOM 844 C C . GLU A 1 104 ? 2.818 -19 -22.375 1 94.31 104 GLU A C 1
ATOM 846 O O . GLU A 1 104 ? 3.625 -19.156 -23.297 1 94.31 104 GLU A O 1
ATOM 851 N N . ASN A 1 105 ? 1.86 -18.141 -22.422 1 93.81 105 ASN A N 1
ATOM 852 C CA . ASN A 1 105 ? 1.541 -17.469 -23.672 1 93.81 105 ASN A CA 1
ATOM 853 C C . ASN A 1 105 ? 2.34 -16.188 -23.859 1 93.81 105 ASN A C 1
ATOM 855 O O . ASN A 1 105 ? 2.703 -15.82 -24.969 1 93.81 105 ASN A O 1
ATOM 859 N N . ARG A 1 106 ? 2.609 -15.555 -22.781 1 91.25 106 ARG A N 1
ATOM 860 C CA . ARG A 1 106 ? 3.299 -14.273 -22.875 1 91.25 106 ARG A CA 1
ATOM 861 C C . ARG A 1 106 ? 4.801 -14.438 -22.688 1 91.25 106 ARG A C 1
ATOM 863 O O . ARG A 1 106 ? 5.598 -13.734 -23.312 1 91.25 106 ARG A O 1
ATOM 870 N N . PHE A 1 107 ? 5.145 -15.344 -21.859 1 92.88 107 PHE A N 1
ATOM 871 C CA . PHE A 1 107 ? 6.562 -15.484 -21.531 1 92.88 107 PHE A CA 1
ATOM 872 C C . PHE A 1 107 ? 7.152 -16.703 -22.234 1 92.88 107 PHE A C 1
ATOM 874 O O . PHE A 1 107 ? 8.367 -16.922 -22.203 1 92.88 107 PHE A O 1
ATOM 881 N N . ASN A 1 108 ? 6.336 -17.5 -22.828 1 92.25 108 ASN A N 1
ATOM 882 C CA . ASN A 1 108 ? 6.758 -18.656 -23.625 1 92.25 108 ASN A CA 1
ATOM 883 C C . ASN A 1 108 ? 7.629 -19.609 -22.797 1 92.25 108 ASN A C 1
ATOM 885 O O . ASN A 1 108 ? 8.703 -20 -23.25 1 92.25 108 ASN A O 1
ATOM 889 N N . THR A 1 109 ? 7.16 -19.828 -21.547 1 90.94 109 THR A N 1
ATOM 890 C CA . THR A 1 109 ? 7.797 -20.812 -20.688 1 90.94 109 THR A CA 1
ATO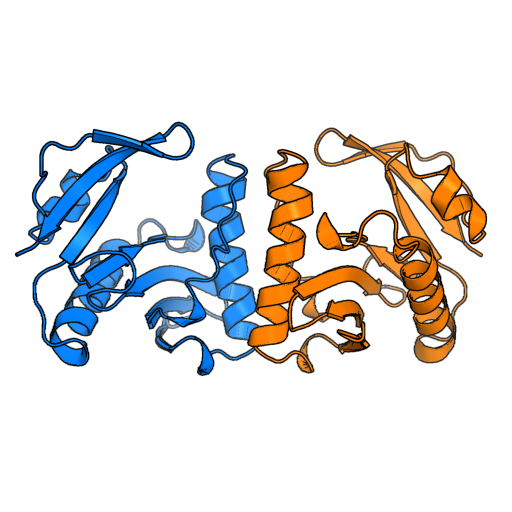M 891 C C . THR A 1 109 ? 6.754 -21.562 -19.859 1 90.94 109 THR A C 1
ATOM 893 O O . THR A 1 109 ? 5.645 -21.062 -19.656 1 90.94 109 THR A O 1
ATOM 896 N N . SER A 1 110 ? 7.141 -22.766 -19.469 1 90.81 110 SER A N 1
ATOM 897 C CA . SER A 1 110 ? 6.262 -23.562 -18.609 1 90.81 110 SER A CA 1
ATOM 898 C C . SER A 1 110 ? 6.863 -23.75 -17.219 1 90.81 110 SER A C 1
ATOM 900 O O . SER A 1 110 ? 6.211 -24.297 -16.328 1 90.81 110 SER A O 1
ATOM 902 N N . GLU A 1 111 ? 8.078 -23.25 -17.078 1 94.94 111 GLU A N 1
ATOM 903 C CA . GLU A 1 111 ? 8.734 -23.406 -15.789 1 94.94 111 GLU A CA 1
ATOM 904 C C . GLU A 1 111 ? 8.359 -22.281 -14.828 1 94.94 111 GLU A C 1
ATOM 906 O O . GLU A 1 111 ? 8.594 -21.109 -15.117 1 94.94 111 GLU A O 1
ATOM 911 N N . ILE A 1 112 ? 7.781 -22.672 -13.836 1 97 112 ILE A N 1
ATOM 912 C CA . ILE A 1 112 ? 7.309 -21.688 -12.859 1 97 112 ILE A CA 1
ATOM 913 C C . ILE A 1 112 ? 7.785 -22.078 -11.469 1 97 112 ILE A C 1
ATOM 915 O O . ILE A 1 112 ? 7.648 -23.234 -11.055 1 97 112 ILE A O 1
ATOM 919 N N . ARG A 1 113 ? 8.367 -21.141 -10.781 1 96.69 113 ARG A N 1
ATOM 920 C CA . ARG A 1 113 ? 8.781 -21.312 -9.391 1 96.69 113 ARG A CA 1
ATOM 921 C C . ARG A 1 113 ? 7.922 -20.469 -8.453 1 96.69 113 ARG A C 1
ATOM 923 O O . ARG A 1 113 ? 7.633 -19.312 -8.758 1 96.69 113 ARG A O 1
ATOM 930 N N . ILE A 1 114 ? 7.473 -21.109 -7.355 1 95.62 114 ILE A N 1
ATOM 931 C CA . ILE A 1 114 ? 6.719 -20.344 -6.363 1 95.62 114 ILE A CA 1
ATOM 932 C C . ILE A 1 114 ? 7.238 -20.672 -4.965 1 95.62 114 ILE A C 1
ATO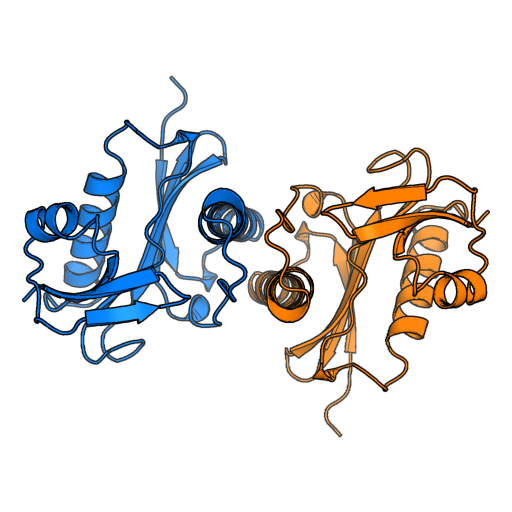M 934 O O . ILE A 1 114 ? 7.906 -21.688 -4.758 1 95.62 114 ILE A O 1
ATOM 938 N N . SER A 1 115 ? 7.059 -19.703 -4.105 1 93.44 115 SER A N 1
ATOM 939 C CA . SER A 1 115 ? 7.199 -19.906 -2.67 1 93.44 115 SER A CA 1
ATOM 940 C C . SER A 1 115 ? 5.84 -20.031 -1.992 1 93.44 115 SER A C 1
ATOM 942 O O . SER A 1 115 ? 5.203 -19.031 -1.685 1 93.44 115 SER A O 1
ATOM 944 N N . ALA A 1 116 ? 5.449 -21.234 -1.772 1 92.56 116 ALA A N 1
ATOM 945 C CA . ALA A 1 116 ? 4.102 -21.5 -1.272 1 92.56 116 ALA A CA 1
ATOM 946 C C . ALA A 1 116 ? 4.098 -21.641 0.247 1 92.56 116 ALA A C 1
ATOM 948 O O . ALA A 1 116 ? 4.984 -22.281 0.822 1 92.56 116 ALA A O 1
ATOM 949 N N . GLN A 1 117 ? 3.074 -20.969 0.865 1 86.38 117 GLN A N 1
ATOM 950 C CA . GLN A 1 117 ? 2.826 -21.312 2.262 1 86.38 117 GLN A CA 1
ATOM 951 C C . GLN A 1 117 ? 2.453 -22.781 2.412 1 86.38 117 GLN A C 1
ATOM 953 O O . GLN A 1 117 ? 1.723 -23.328 1.585 1 86.38 117 GLN A O 1
ATOM 958 N N . ASP A 1 118 ? 2.812 -23.344 3.488 1 89.06 118 ASP A N 1
ATOM 959 C CA . ASP A 1 118 ? 2.73 -24.797 3.641 1 89.06 118 ASP A CA 1
ATOM 960 C C . ASP A 1 118 ? 1.282 -25.266 3.562 1 89.06 118 ASP A C 1
ATOM 962 O O . ASP A 1 118 ? 1.009 -26.359 3.041 1 89.06 118 ASP A O 1
ATOM 966 N N . TYR A 1 119 ? 0.412 -24.516 4.051 1 86.81 119 TYR A N 1
ATOM 967 C CA . TYR A 1 119 ? -0.967 -24.984 4.066 1 86.81 119 TYR A CA 1
ATOM 968 C C . TYR A 1 119 ? -1.58 -24.922 2.672 1 86.81 119 TYR A C 1
ATOM 970 O O . TYR A 1 119 ? -2.637 -25.516 2.426 1 86.81 119 TYR A O 1
ATOM 978 N N . LEU A 1 120 ? -0.875 -24.422 1.665 1 89.06 120 LEU A N 1
ATOM 979 C CA . LEU A 1 120 ? -1.397 -24.281 0.312 1 89.06 120 LEU A CA 1
ATOM 980 C C . LEU A 1 120 ? -0.722 -25.25 -0.643 1 89.06 120 LEU A C 1
ATOM 982 O O . LEU A 1 120 ? -0.936 -25.188 -1.855 1 89.06 120 LEU A O 1
ATOM 986 N N . LEU A 1 121 ? 0.077 -26.156 -0.174 1 92.06 121 LEU A N 1
ATOM 987 C CA . LEU A 1 121 ? 0.838 -27.078 -1.012 1 92.06 121 LEU A CA 1
ATOM 988 C C . LEU A 1 121 ? -0.093 -27.922 -1.876 1 92.06 121 LEU A C 1
ATOM 990 O O . LEU A 1 121 ? 0.154 -28.094 -3.07 1 92.06 121 LEU A O 1
ATOM 994 N N . ASN A 1 122 ? -1.146 -28.375 -1.258 1 92.12 122 ASN A N 1
ATOM 995 C CA . ASN A 1 122 ? -2.111 -29.188 -2.002 1 92.12 122 ASN A CA 1
ATOM 996 C C . ASN A 1 122 ? -2.811 -28.359 -3.08 1 92.12 122 ASN A C 1
ATOM 998 O O . ASN A 1 122 ? -3.078 -28.859 -4.172 1 92.12 122 ASN A O 1
ATOM 1002 N N . PHE A 1 123 ? -3.094 -27.188 -2.752 1 93.44 123 PHE A N 1
ATOM 1003 C CA . PHE A 1 123 ? -3.73 -26.281 -3.701 1 93.44 123 PHE A CA 1
ATOM 1004 C C . PHE A 1 123 ? -2.875 -26.125 -4.953 1 93.44 123 PHE A C 1
ATOM 1006 O O . PHE A 1 123 ? -3.346 -26.359 -6.066 1 93.44 123 PHE A O 1
ATOM 1013 N N . TYR A 1 124 ? -1.639 -25.844 -4.809 1 95.69 124 TYR A N 1
ATOM 1014 C CA . TYR A 1 124 ? -0.744 -25.625 -5.941 1 95.69 124 TYR A CA 1
ATOM 1015 C C . TYR A 1 124 ? -0.408 -26.938 -6.637 1 95.69 124 TYR A C 1
ATOM 1017 O O . TYR A 1 124 ? -0.186 -26.969 -7.852 1 95.69 124 TYR A O 1
ATOM 1025 N N . GLY A 1 125 ? -0.338 -28.016 -5.832 1 95.5 125 GLY A N 1
ATOM 1026 C CA . GLY A 1 125 ? -0.149 -29.328 -6.43 1 95.5 125 GLY A CA 1
ATOM 1027 C C . GLY A 1 125 ? -1.176 -29.656 -7.496 1 95.5 125 GLY A C 1
ATOM 1028 O O . GLY A 1 125 ? -0.857 -30.297 -8.5 1 95.5 125 GLY A O 1
ATOM 1029 N N . GLY A 1 126 ? -2.369 -29.203 -7.312 1 94.75 126 GLY A N 1
ATOM 1030 C CA . GLY A 1 126 ? -3.449 -29.406 -8.266 1 94.75 126 GLY A CA 1
ATOM 1031 C C . GLY A 1 126 ? -3.197 -28.75 -9.609 1 94.75 126 GLY A C 1
ATOM 1032 O O . GLY A 1 126 ? -3.861 -29.062 -10.594 1 94.75 126 GLY A O 1
ATOM 1033 N N . PHE A 1 127 ? -2.223 -27.938 -9.711 1 95.31 127 PHE A N 1
ATOM 1034 C CA . PHE A 1 127 ? -1.892 -27.234 -10.953 1 95.31 127 PHE A CA 1
ATOM 1035 C C . PHE A 1 127 ? -0.562 -27.734 -11.516 1 95.31 127 PHE A C 1
ATOM 1037 O O . PHE A 1 127 ? -0.019 -27.141 -12.445 1 95.31 127 PHE A O 1
ATOM 1044 N N . GLY A 1 128 ? 0.027 -28.719 -10.867 1 95.56 128 GLY A N 1
ATOM 1045 C CA . GLY A 1 128 ? 1.239 -29.328 -11.391 1 95.56 128 GLY A CA 1
ATOM 1046 C C . GLY A 1 128 ? 2.498 -28.844 -10.695 1 95.56 128 GLY A C 1
ATOM 1047 O O . GLY A 1 128 ? 3.609 -29.156 -11.133 1 95.56 128 GLY A O 1
ATOM 1048 N N . PHE A 1 129 ? 2.342 -28.094 -9.594 1 96.56 129 PHE A N 1
ATOM 1049 C CA . PHE A 1 129 ? 3.51 -27.703 -8.82 1 96.56 129 PHE A CA 1
ATOM 1050 C C . PHE A 1 129 ? 3.969 -28.828 -7.914 1 96.56 129 PHE A C 1
ATOM 1052 O O . PHE A 1 129 ? 3.145 -29.531 -7.324 1 96.56 129 PHE A O 1
ATOM 1059 N N . GLU A 1 130 ? 5.273 -28.969 -7.816 1 96.44 130 GLU A N 1
ATOM 1060 C CA . GLU A 1 130 ? 5.852 -30.016 -6.988 1 96.44 130 GLU A CA 1
ATOM 1061 C C . GLU A 1 130 ? 6.758 -29.438 -5.906 1 96.44 130 GLU A C 1
ATOM 1063 O O . GLU A 1 130 ? 7.504 -28.484 -6.164 1 96.44 130 GLU A O 1
ATOM 1068 N N . ASP A 1 131 ? 6.668 -30.016 -4.793 1 95.12 131 ASP A N 1
ATOM 1069 C CA . ASP A 1 131 ? 7.512 -29.656 -3.66 1 95.12 131 ASP A CA 1
ATOM 1070 C C . ASP A 1 131 ? 8.977 -30 -3.936 1 95.12 131 ASP A C 1
ATOM 1072 O O . ASP A 1 131 ? 9.305 -31.141 -4.246 1 95.12 131 ASP A O 1
ATOM 1076 N N . THR A 1 132 ? 9.859 -29.016 -3.781 1 94 132 THR A N 1
ATOM 1077 C CA . THR A 1 132 ? 11.273 -29.234 -4.059 1 94 132 THR A CA 1
ATOM 1078 C C . THR A 1 132 ? 11.992 -29.75 -2.811 1 94 132 THR A C 1
ATOM 1080 O O . THR A 1 132 ? 13.141 -30.188 -2.885 1 94 132 THR A O 1
ATOM 1083 N N . GLY A 1 133 ? 11.344 -29.656 -1.688 1 91.69 133 GLY A N 1
ATOM 1084 C CA . GLY A 1 133 ? 11.945 -30.062 -0.428 1 91.69 133 GLY A CA 1
ATOM 1085 C C . GLY A 1 133 ? 12.594 -28.906 0.319 1 91.69 133 GLY A C 1
ATOM 1086 O O . GLY A 1 133 ? 12.93 -29.047 1.499 1 91.69 133 GLY A O 1
ATOM 1087 N N . LYS A 1 134 ? 12.781 -27.797 -0.339 1 93.88 134 LYS A N 1
ATOM 1088 C CA . LYS A 1 134 ? 13.352 -26.609 0.294 1 93.88 134 LYS A CA 1
ATOM 1089 C C . LYS A 1 134 ? 12.305 -25.875 1.115 1 93.88 134 LYS A C 1
ATOM 1091 O O . LYS A 1 134 ? 11.406 -25.234 0.557 1 93.88 134 LYS A O 1
ATOM 1096 N N . LYS A 1 135 ? 12.516 -25.953 2.43 1 93.44 135 LYS A N 1
ATOM 1097 C CA . LYS A 1 135 ? 11.602 -25.312 3.367 1 93.44 135 LYS A CA 1
ATOM 1098 C C . LYS A 1 135 ? 12.305 -24.203 4.156 1 93.44 135 LYS A C 1
ATOM 1100 O O . LYS A 1 135 ? 13.477 -24.359 4.523 1 93.44 135 LYS A O 1
ATOM 1105 N N . TYR A 1 136 ? 11.602 -23.109 4.301 1 93.06 136 TYR A N 1
ATOM 1106 C CA . TYR A 1 136 ? 12.188 -21.984 5.031 1 93.06 136 TYR A CA 1
ATOM 1107 C C . TYR A 1 136 ? 11.094 -21.125 5.645 1 93.06 136 TYR A C 1
ATOM 1109 O O . TYR A 1 136 ? 9.914 -21.281 5.34 1 93.06 136 TYR A O 1
ATOM 1117 N N . LEU A 1 137 ? 11.523 -20.219 6.621 1 86.94 137 LEU A N 1
ATOM 1118 C CA . LEU A 1 137 ? 10.609 -19.25 7.219 1 86.94 137 LEU A CA 1
ATOM 1119 C C . LEU A 1 137 ? 10.656 -17.922 6.465 1 86.94 137 LEU A C 1
ATOM 1121 O O . LEU A 1 137 ? 11.734 -17.406 6.16 1 86.94 137 LEU A O 1
ATOM 1125 N N . GLU A 1 138 ? 9.516 -17.547 6.008 1 83.38 138 GLU A N 1
ATOM 1126 C CA . GLU A 1 138 ? 9.352 -16.203 5.457 1 83.38 138 GLU A CA 1
ATOM 1127 C C . GLU A 1 138 ? 8.422 -15.352 6.324 1 83.38 138 GLU A C 1
ATOM 1129 O O . GLU A 1 138 ? 7.219 -15.617 6.398 1 83.38 138 GLU A O 1
ATOM 1134 N N . ASP A 1 139 ? 8.93 -14.25 6.922 1 80.62 139 ASP A N 1
ATOM 1135 C CA . ASP A 1 139 ? 8.172 -13.445 7.871 1 80.62 139 ASP A CA 1
ATOM 1136 C C . ASP A 1 139 ? 7.516 -14.312 8.938 1 80.62 139 ASP A C 1
ATOM 1138 O O . ASP A 1 139 ? 6.328 -14.164 9.227 1 80.62 139 ASP A O 1
ATOM 1142 N N . ASP A 1 140 ? 8.195 -15.297 9.445 1 81.94 140 ASP A N 1
ATOM 1143 C CA . ASP A 1 140 ? 7.84 -16.188 10.547 1 81.94 140 ASP A CA 1
ATOM 1144 C C . ASP A 1 140 ? 6.715 -17.141 10.141 1 81.94 140 ASP A C 1
ATOM 1146 O O . ASP A 1 140 ? 5.961 -17.625 10.992 1 81.94 140 ASP A O 1
ATOM 1150 N N . ILE A 1 141 ? 6.551 -17.281 8.852 1 83.19 141 ILE A N 1
ATOM 1151 C CA . ILE A 1 141 ? 5.559 -18.203 8.297 1 83.19 141 ILE A CA 1
ATOM 1152 C C . ILE A 1 141 ? 6.262 -19.297 7.496 1 83.19 141 ILE A C 1
ATOM 1154 O O . ILE A 1 141 ? 7.137 -19 6.676 1 83.19 141 ILE A O 1
ATOM 1158 N N . PRO A 1 142 ? 5.977 -20.516 7.711 1 90.38 142 PRO A N 1
ATOM 1159 C CA . PRO A 1 142 ? 6.617 -21.609 6.961 1 90.38 142 PRO A CA 1
ATOM 1160 C C . PRO A 1 142 ? 6.25 -21.594 5.48 1 90.38 142 PRO A C 1
ATOM 1162 O O . PRO A 1 142 ? 5.074 -21.469 5.133 1 90.38 142 PRO A O 1
ATOM 1165 N N . HIS A 1 143 ? 7.285 -21.656 4.625 1 93.44 143 HIS A N 1
ATOM 1166 C CA . HIS A 1 143 ? 7.121 -21.703 3.178 1 93.44 143 HIS A CA 1
ATOM 1167 C C . HIS A 1 143 ? 7.91 -22.859 2.574 1 93.44 143 HIS A C 1
ATOM 1169 O O . HIS A 1 143 ? 8.898 -23.312 3.152 1 93.44 143 HIS A O 1
ATOM 1175 N N . THR A 1 144 ? 7.43 -23.391 1.496 1 94.75 144 THR A N 1
ATOM 1176 C CA . THR A 1 144 ? 8.086 -24.422 0.709 1 94.75 144 THR A CA 1
ATOM 1177 C C . THR A 1 144 ? 8.219 -23.984 -0.749 1 94.75 144 THR A C 1
ATOM 1179 O O . THR A 1 144 ? 7.273 -23.469 -1.335 1 94.75 144 THR A O 1
ATOM 1182 N N . GLU A 1 145 ? 9.367 -24.125 -1.212 1 94.69 145 GLU A N 1
ATOM 1183 C CA . GLU A 1 145 ? 9.594 -23.875 -2.635 1 94.69 145 GLU A CA 1
ATOM 1184 C C . GLU A 1 145 ? 8.906 -24.938 -3.488 1 94.69 145 GLU A C 1
ATOM 1186 O O . GLU A 1 145 ? 9 -26.141 -3.191 1 94.69 145 GLU A O 1
ATOM 1191 N N . MET A 1 146 ? 8.164 -24.547 -4.5 1 96.44 146 MET A N 1
ATOM 1192 C CA . MET A 1 146 ? 7.539 -25.469 -5.453 1 96.44 146 MET A CA 1
ATOM 1193 C C . MET A 1 146 ? 7.898 -25.094 -6.887 1 96.44 146 MET A C 1
ATOM 1195 O O . MET A 1 146 ? 8.141 -23.922 -7.184 1 96.44 146 MET A O 1
ATOM 1199 N N . LEU A 1 147 ? 7.965 -26.109 -7.66 1 96.81 147 LEU A N 1
ATOM 1200 C CA . LEU A 1 147 ? 8.297 -25.922 -9.07 1 96.81 147 LEU A CA 1
ATOM 1201 C C . LEU A 1 147 ? 7.266 -26.594 -9.969 1 96.81 147 LEU A C 1
ATOM 1203 O O . LEU A 1 147 ? 6.797 -27.703 -9.664 1 96.81 147 LEU A O 1
ATOM 1207 N N . LYS A 1 148 ? 6.887 -25.953 -10.945 1 95.44 148 LYS A N 1
ATOM 1208 C CA . LYS A 1 148 ? 6.113 -26.5 -12.055 1 95.44 148 LYS A CA 1
ATOM 1209 C C . LYS A 1 148 ? 6.926 -26.531 -13.344 1 95.44 148 LYS A C 1
ATOM 1211 O O . LYS A 1 148 ? 7.477 -25.5 -13.75 1 95.44 148 LYS A O 1
ATOM 1216 N N . LYS A 1 149 ? 7.074 -27.672 -13.906 1 90.12 149 LYS A N 1
ATOM 1217 C CA . LYS A 1 149 ? 7.891 -27.859 -15.102 1 90.12 149 LYS A CA 1
ATOM 1218 C C . LYS A 1 149 ? 7.012 -28.031 -16.344 1 90.12 149 LYS A C 1
ATOM 1220 O O . LYS A 1 149 ? 5.898 -28.547 -16.25 1 90.12 149 LYS A O 1
ATOM 1225 N N . MET B 1 1 ? 24.391 17.812 -7.387 1 39.78 1 MET B N 1
ATOM 1226 C CA . MET B 1 1 ? 23.703 18.156 -6.145 1 39.78 1 MET B CA 1
ATOM 1227 C C . MET B 1 1 ? 22.266 17.656 -6.164 1 39.78 1 MET B C 1
ATOM 1229 O O . MET B 1 1 ? 21.484 18.047 -7.027 1 39.78 1 MET B O 1
ATOM 1233 N N . ASN B 1 2 ? 21.891 16.359 -6.02 1 56.38 2 ASN B N 1
ATOM 1234 C CA . ASN B 1 2 ? 20.625 15.648 -6.246 1 56.38 2 ASN B CA 1
ATOM 1235 C C . ASN B 1 2 ? 19.453 16.375 -5.578 1 56.38 2 ASN B C 1
ATOM 1237 O O . ASN B 1 2 ? 19.453 16.547 -4.359 1 56.38 2 ASN B O 1
ATOM 1241 N N . ASN B 1 3 ? 18.75 17.328 -6.277 1 81.38 3 ASN B N 1
ATOM 1242 C CA . ASN B 1 3 ? 17.906 18.422 -5.785 1 81.38 3 ASN B CA 1
ATOM 1243 C C . ASN B 1 3 ? 16.547 17.906 -5.32 1 81.38 3 ASN B C 1
ATOM 1245 O O . ASN B 1 3 ? 15.852 17.219 -6.07 1 81.38 3 ASN B O 1
ATOM 1249 N N . MET B 1 4 ? 16.25 17.969 -4.02 1 90.12 4 MET B N 1
ATOM 1250 C CA . MET B 1 4 ? 14.953 17.672 -3.41 1 90.12 4 MET B CA 1
ATOM 1251 C C . MET B 1 4 ? 13.859 18.531 -4.02 1 90.12 4 MET B C 1
ATOM 1253 O O . MET B 1 4 ? 14.055 19.734 -4.25 1 90.12 4 MET B O 1
ATOM 1257 N N . VAL B 1 5 ? 12.805 17.875 -4.496 1 95.38 5 VAL B N 1
ATOM 1258 C CA . VAL B 1 5 ? 11.672 18.594 -5.07 1 95.38 5 VAL B CA 1
ATOM 1259 C C . VAL B 1 5 ? 10.422 18.344 -4.223 1 95.38 5 VAL B C 1
ATOM 1261 O O . VAL B 1 5 ? 10.203 17.234 -3.744 1 95.38 5 VAL B O 1
ATOM 1264 N N . TRP B 1 6 ? 9.625 19.406 -4.023 1 96.38 6 TRP B N 1
ATOM 1265 C CA . TRP B 1 6 ? 8.344 19.297 -3.348 1 96.38 6 TRP B CA 1
ATOM 1266 C C . TRP B 1 6 ? 7.207 19.172 -4.355 1 96.38 6 TRP B C 1
ATOM 1268 O O . TRP B 1 6 ? 7.211 19.828 -5.398 1 96.38 6 TRP B O 1
ATOM 1278 N N . LYS B 1 7 ? 6.328 18.312 -4.082 1 97.38 7 LYS B N 1
ATOM 1279 C CA . LYS B 1 7 ? 5.16 18.109 -4.934 1 97.38 7 LYS B CA 1
ATOM 1280 C C . LYS B 1 7 ? 3.869 18.203 -4.125 1 97.38 7 LYS B C 1
ATOM 1282 O O . LYS B 1 7 ? 3.818 17.766 -2.975 1 97.38 7 LYS B O 1
ATOM 1287 N N . ILE B 1 8 ? 2.873 18.766 -4.648 1 97.75 8 ILE B N 1
ATOM 1288 C CA . ILE B 1 8 ? 1.52 18.875 -4.113 1 97.75 8 ILE B CA 1
ATOM 1289 C C . ILE B 1 8 ? 0.509 18.453 -5.184 1 97.75 8 ILE B C 1
ATOM 1291 O O . ILE B 1 8 ? 0.41 19.094 -6.234 1 97.75 8 ILE B O 1
ATOM 1295 N N . LYS B 1 9 ? -0.176 17.391 -4.922 1 98 9 LYS B N 1
ATOM 1296 C CA . LYS B 1 9 ? -1.102 16.891 -5.926 1 98 9 LYS B CA 1
ATOM 1297 C C . LYS B 1 9 ? -2.371 16.344 -5.281 1 98 9 LYS B C 1
ATOM 1299 O O . LYS B 1 9 ? -2.34 15.852 -4.148 1 98 9 LYS B O 1
ATOM 1304 N N . SER B 1 10 ? -3.443 16.453 -6.023 1 97.62 10 SER B N 1
ATOM 1305 C CA . SER B 1 10 ? -4.613 15.648 -5.68 1 97.62 10 SER B CA 1
ATOM 1306 C C . SER B 1 10 ? -4.43 14.188 -6.094 1 97.62 10 SER B C 1
ATOM 1308 O O . SER B 1 10 ? -3.498 13.867 -6.836 1 97.62 10 SER B O 1
ATOM 1310 N N . PHE B 1 11 ? -5.277 13.305 -5.598 1 98.06 11 PHE B N 1
ATOM 1311 C CA . PHE B 1 11 ? -5.168 11.867 -5.832 1 98.06 11 PHE B CA 1
ATOM 1312 C C . PHE B 1 11 ? -5.145 11.562 -7.324 1 98.06 11 PHE B C 1
ATOM 1314 O O . PHE B 1 11 ? -4.316 10.781 -7.793 1 98.06 11 PHE B O 1
ATOM 1321 N N . HIS B 1 12 ? -5.945 12.211 -8.055 1 96.38 12 HIS B N 1
ATOM 1322 C CA . HIS B 1 12 ? -6.121 11.875 -9.469 1 96.38 12 HIS B CA 1
ATOM 1323 C C . HIS B 1 12 ? -4.984 12.43 -10.312 1 96.38 12 HIS B C 1
ATOM 1325 O O . HIS B 1 12 ? -4.859 12.094 -11.492 1 96.38 12 HIS B O 1
ATOM 1331 N N . GLU B 1 13 ? -4.199 13.281 -9.742 1 97.88 13 GLU B N 1
ATOM 1332 C CA . GLU B 1 13 ? -3.062 13.852 -10.453 1 97.88 13 GLU B CA 1
ATOM 1333 C C . GLU B 1 13 ? -1.826 12.969 -10.328 1 97.88 13 GLU B C 1
ATOM 1335 O O . GLU B 1 13 ? -0.836 13.18 -11.039 1 97.88 13 GLU B O 1
ATOM 1340 N N . PHE B 1 14 ? -1.872 11.969 -9.438 1 97.88 14 PHE B N 1
ATOM 1341 C CA . PHE B 1 14 ? -0.754 11.039 -9.305 1 97.88 14 PHE B CA 1
ATOM 1342 C C . PHE B 1 14 ? -0.481 10.328 -10.625 1 97.88 14 PHE B C 1
ATOM 1344 O O . PHE B 1 14 ? -1.413 9.953 -11.336 1 97.88 14 PHE B O 1
ATOM 1351 N N . SER B 1 15 ? 0.714 10.211 -10.969 1 96.94 15 SER B N 1
ATOM 1352 C CA . SER B 1 15 ? 1.058 9.094 -11.852 1 96.94 15 SER B CA 1
ATOM 1353 C C . SER B 1 15 ? 1.068 7.773 -11.094 1 96.94 15 SER B C 1
ATOM 1355 O O . SER B 1 15 ? 1.118 7.758 -9.859 1 96.94 15 SER B O 1
ATOM 1357 N N . VAL B 1 16 ? 1.052 6.695 -11.75 1 97.5 16 VAL B N 1
ATOM 1358 C CA . VAL B 1 16 ? 1.106 5.363 -11.156 1 97.5 16 VAL B CA 1
ATOM 1359 C C . VAL B 1 16 ? 2.406 5.199 -10.375 1 97.5 16 VAL B C 1
ATOM 1361 O O . VAL B 1 16 ? 2.4 4.676 -9.258 1 97.5 16 VAL B O 1
ATOM 1364 N N . GLU B 1 17 ? 3.488 5.742 -10.898 1 97.25 17 GLU B N 1
ATOM 1365 C CA . GLU B 1 17 ? 4.785 5.652 -10.234 1 97.25 17 GLU B CA 1
ATOM 1366 C C . GLU B 1 17 ? 4.809 6.473 -8.953 1 97.25 17 GLU B C 1
ATOM 1368 O O . GLU B 1 17 ? 5.344 6.023 -7.934 1 97.25 17 GLU B O 1
ATOM 1373 N N . GLU B 1 18 ? 4.25 7.637 -9.023 1 97 18 GLU B N 1
ATOM 1374 C CA . GLU B 1 18 ? 4.199 8.5 -7.855 1 97 18 GLU B CA 1
ATOM 1375 C C . GLU B 1 18 ? 3.359 7.883 -6.742 1 97 18 GLU B C 1
ATOM 1377 O O . GLU B 1 18 ? 3.766 7.879 -5.578 1 97 18 GLU B O 1
ATOM 1382 N N . LEU B 1 19 ? 2.219 7.371 -7.145 1 98.06 19 LEU B N 1
ATOM 1383 C CA . LEU B 1 19 ? 1.34 6.758 -6.156 1 98.06 19 LEU B CA 1
ATOM 1384 C C . LEU B 1 19 ? 2.014 5.555 -5.5 1 98.06 19 LEU B C 1
ATOM 1386 O O . LEU B 1 19 ? 1.986 5.414 -4.277 1 98.06 19 LEU B O 1
ATOM 1390 N N . TYR B 1 20 ? 2.621 4.73 -6.309 1 98 20 TYR B N 1
ATOM 1391 C CA . TYR B 1 20 ? 3.309 3.559 -5.773 1 98 20 TYR B CA 1
ATOM 1392 C C . TYR B 1 20 ? 4.387 3.967 -4.781 1 98 20 TYR B C 1
ATOM 1394 O O . TYR B 1 20 ? 4.496 3.385 -3.697 1 98 20 TYR B O 1
ATOM 1402 N N . ALA B 1 21 ? 5.164 4.973 -5.129 1 97.62 21 ALA B N 1
ATOM 1403 C CA . ALA B 1 21 ? 6.27 5.41 -4.285 1 97.62 21 ALA B CA 1
ATOM 1404 C C . ALA B 1 21 ? 5.762 5.957 -2.953 1 97.62 21 ALA B C 1
ATOM 1406 O O . ALA B 1 21 ? 6.332 5.668 -1.897 1 97.62 21 ALA B O 1
ATOM 1407 N N . VAL B 1 22 ? 4.715 6.695 -3.021 1 98 22 VAL B N 1
ATOM 1408 C CA . VAL B 1 22 ? 4.148 7.309 -1.826 1 98 22 VAL B CA 1
ATOM 1409 C C . VAL B 1 22 ? 3.57 6.227 -0.916 1 98 22 VAL B C 1
ATOM 1411 O O . VAL B 1 22 ? 3.84 6.211 0.288 1 98 22 VAL B O 1
ATOM 1414 N N . LEU B 1 23 ? 2.832 5.305 -1.484 1 98.12 23 LEU B N 1
ATOM 1415 C CA . LEU B 1 23 ? 2.219 4.246 -0.689 1 98.12 23 LEU B CA 1
ATOM 1416 C C . LEU B 1 23 ? 3.277 3.311 -0.117 1 98.12 23 LEU B C 1
ATOM 1418 O O . LEU B 1 23 ? 3.137 2.814 1.003 1 98.12 23 LEU B O 1
ATOM 1422 N N . LYS B 1 24 ? 4.328 3.072 -0.89 1 97.25 24 LYS B N 1
ATOM 1423 C CA . LYS B 1 24 ? 5.43 2.264 -0.383 1 97.25 24 LYS B CA 1
ATOM 1424 C C . LYS B 1 24 ? 6.086 2.926 0.826 1 97.25 24 LYS B C 1
ATOM 1426 O O . LYS B 1 24 ? 6.398 2.258 1.813 1 97.25 24 LYS B O 1
ATOM 1431 N N . ALA B 1 25 ? 6.34 4.223 0.748 1 97.38 25 ALA B N 1
ATOM 1432 C CA . ALA B 1 25 ? 6.93 4.953 1.867 1 97.38 25 ALA B CA 1
ATOM 1433 C C . ALA B 1 25 ? 6.055 4.848 3.113 1 97.38 25 ALA B C 1
ATOM 1435 O O . ALA B 1 25 ? 6.562 4.688 4.227 1 97.38 25 ALA B O 1
ATOM 1436 N N . ARG B 1 26 ? 4.738 4.938 2.928 1 97.5 26 ARG B N 1
ATOM 1437 C CA . ARG B 1 26 ? 3.809 4.855 4.051 1 97.5 26 ARG B CA 1
ATOM 1438 C C . ARG B 1 26 ? 3.842 3.469 4.688 1 97.5 26 ARG B C 1
ATOM 1440 O O . ARG B 1 26 ? 3.932 3.344 5.91 1 97.5 26 ARG B O 1
ATOM 1447 N N . VAL B 1 27 ? 3.811 2.443 3.885 1 96.56 27 VAL B N 1
ATOM 1448 C CA . VAL B 1 27 ? 3.859 1.08 4.402 1 96.56 27 VAL B CA 1
ATOM 1449 C C . VAL B 1 27 ? 5.188 0.844 5.113 1 96.56 27 VAL B C 1
ATOM 1451 O O . VAL B 1 27 ? 5.227 0.25 6.195 1 96.56 27 VAL B O 1
ATOM 1454 N N . ASP B 1 28 ? 6.277 1.315 4.531 1 95.81 28 ASP B N 1
ATOM 1455 C CA . ASP B 1 28 ? 7.602 1.137 5.117 1 95.81 28 ASP B CA 1
ATOM 1456 C C . ASP B 1 28 ? 7.684 1.791 6.496 1 95.81 28 ASP B C 1
ATOM 1458 O O . ASP B 1 28 ? 8.273 1.229 7.422 1 95.81 28 ASP B O 1
ATOM 1462 N N . VAL B 1 29 ? 7.055 2.9 6.68 1 94.81 29 VAL B N 1
ATOM 1463 C CA . VAL B 1 29 ? 7.191 3.66 7.914 1 94.81 29 VAL B CA 1
ATOM 1464 C C . VAL B 1 29 ? 6.121 3.225 8.914 1 94.81 29 VAL B C 1
ATOM 1466 O O . VAL B 1 29 ? 6.438 2.805 10.031 1 94.81 29 VAL B O 1
ATOM 1469 N N . PHE B 1 30 ? 4.828 3.197 8.508 1 93.69 30 PHE B N 1
ATOM 1470 C CA . PHE B 1 30 ? 3.732 3.02 9.453 1 93.69 30 PHE B CA 1
ATOM 1471 C C . PHE B 1 30 ? 3.527 1.542 9.773 1 93.69 30 PHE B C 1
ATOM 1473 O O . PHE B 1 30 ? 3.039 1.196 10.852 1 93.69 30 PHE B O 1
ATOM 1480 N N . VAL B 1 31 ? 3.924 0.657 8.836 1 93.69 31 VAL B N 1
ATOM 1481 C CA . VAL B 1 31 ? 3.672 -0.767 9.031 1 93.69 31 VAL B CA 1
ATOM 1482 C C . VAL B 1 31 ? 4.961 -1.47 9.453 1 93.69 31 VAL B C 1
ATOM 1484 O O . VAL B 1 31 ? 5.027 -2.064 10.531 1 93.69 31 VAL B O 1
ATOM 1487 N N . VAL B 1 32 ? 6.02 -1.263 8.711 1 93.88 32 VAL B N 1
ATOM 1488 C CA . VAL B 1 32 ? 7.223 -2.064 8.891 1 93.88 32 VAL B CA 1
ATOM 1489 C C . VAL B 1 32 ? 8.07 -1.482 10.023 1 93.88 32 VAL B C 1
ATOM 1491 O O . VAL B 1 32 ? 8.336 -2.162 11.016 1 93.88 32 VAL B O 1
ATOM 1494 N N . GLU B 1 33 ? 8.414 -0.235 9.898 1 92.88 33 GLU B N 1
ATOM 1495 C CA . GLU B 1 33 ? 9.266 0.405 10.898 1 92.88 33 GLU B CA 1
ATOM 1496 C C . GLU B 1 33 ? 8.578 0.455 12.258 1 92.88 33 GLU B C 1
ATOM 1498 O O . GLU B 1 33 ? 9.211 0.195 13.289 1 92.88 33 GLU B O 1
ATOM 1503 N N . GLN B 1 34 ? 7.297 0.721 12.32 1 88.75 34 GLN B N 1
ATOM 1504 C CA . GLN B 1 34 ? 6.566 0.868 13.57 1 88.75 34 GLN B CA 1
ATOM 1505 C C . GLN B 1 34 ? 6.012 -0.472 14.047 1 88.75 34 GLN B C 1
ATOM 1507 O O . GLN B 1 34 ? 5.422 -0.559 15.125 1 88.75 34 GLN B O 1
ATOM 1512 N N . ASN B 1 35 ? 6.258 -1.544 13.203 1 89.94 35 ASN B N 1
ATOM 1513 C CA . ASN B 1 35 ? 5.816 -2.896 13.523 1 89.94 35 ASN B CA 1
ATOM 1514 C C . ASN B 1 35 ? 4.34 -2.924 13.914 1 89.94 35 ASN B C 1
ATOM 1516 O O . ASN B 1 35 ? 3.98 -3.439 14.977 1 89.94 35 ASN B O 1
ATOM 1520 N N . CYS B 1 36 ? 3.494 -2.322 13.07 1 89.81 36 CYS B N 1
ATOM 1521 C CA . CYS B 1 36 ? 2.07 -2.154 13.328 1 89.81 36 CYS B CA 1
ATOM 1522 C C . CYS B 1 36 ? 1.243 -2.561 12.117 1 89.81 36 CYS B C 1
ATOM 1524 O O . CYS B 1 36 ? 1.201 -1.839 11.117 1 89.81 36 CYS B O 1
ATOM 1526 N N . PRO B 1 37 ? 0.606 -3.764 12.195 1 90.75 37 PRO B N 1
ATOM 1527 C CA . PRO B 1 37 ? -0.284 -4.18 11.109 1 90.75 37 PRO B CA 1
ATOM 1528 C C . PRO B 1 37 ? -1.602 -3.408 11.094 1 90.75 37 PRO B C 1
ATOM 1530 O O . PRO B 1 37 ? -2.531 -3.752 11.828 1 90.75 37 PRO B O 1
ATOM 1533 N N . TYR B 1 38 ? -1.742 -2.398 10.414 1 88.06 38 TYR B N 1
ATOM 1534 C CA . TYR B 1 38 ? -2.996 -1.656 10.352 1 88.06 38 TYR B CA 1
ATOM 1535 C C . TYR B 1 38 ? -3.318 -1.254 8.914 1 88.06 38 TYR B C 1
ATOM 1537 O O . TYR B 1 38 ? -2.428 -1.215 8.062 1 88.06 38 TYR B O 1
ATOM 1545 N N . PRO B 1 39 ? -4.504 -0.953 8.586 1 92.94 39 PRO B N 1
ATOM 1546 C CA . PRO B 1 39 ? -4.957 -0.634 7.234 1 92.94 39 PRO B CA 1
ATOM 1547 C C . PRO B 1 39 ? -4.625 0.798 6.82 1 92.94 39 PRO B C 1
ATOM 1549 O O . PRO B 1 39 ? -5.52 1.645 6.742 1 92.94 39 PRO B O 1
ATOM 1552 N N . ASP B 1 40 ? -3.377 1.003 6.441 1 93.94 40 ASP B N 1
ATOM 1553 C CA . ASP B 1 40 ? -2.943 2.34 6.047 1 93.94 40 ASP B CA 1
ATOM 1554 C C . ASP B 1 40 ? -3.75 2.854 4.855 1 93.94 40 ASP B C 1
ATOM 1556 O O . ASP B 1 40 ? -4.117 4.027 4.809 1 93.94 40 ASP B O 1
ATOM 1560 N N . LEU B 1 41 ? -3.988 2.066 3.84 1 96.44 41 LEU B N 1
ATOM 1561 C CA . LEU B 1 41 ? -4.844 2.463 2.727 1 96.44 41 LEU B CA 1
ATOM 1562 C C . LEU B 1 41 ? -6.312 2.443 3.139 1 96.44 41 LEU B C 1
ATOM 1564 O O . LEU B 1 41 ? -6.977 1.409 3.041 1 96.44 41 LEU B O 1
ATOM 1568 N N . ASP B 1 42 ? -6.828 3.582 3.568 1 95.25 42 ASP B N 1
ATOM 1569 C CA . ASP B 1 42 ? -8.109 3.691 4.258 1 95.25 42 ASP B CA 1
ATOM 1570 C C . ASP B 1 42 ? -9.195 4.223 3.324 1 95.25 42 ASP B C 1
ATOM 1572 O O . ASP B 1 42 ? -10.289 4.562 3.77 1 95.25 42 ASP B O 1
ATOM 1576 N N . SER B 1 43 ? -8.977 4.414 2.055 1 95.56 43 SER B N 1
ATOM 1577 C CA . SER B 1 43 ? -9.906 4.859 1.023 1 95.56 43 SER B CA 1
ATOM 1578 C C . SER B 1 43 ? -10.242 6.336 1.186 1 95.56 43 SER B C 1
ATOM 1580 O O . SER B 1 43 ? -11.281 6.801 0.698 1 95.56 43 SER B O 1
ATOM 1582 N N . PHE B 1 44 ? -9.383 7.098 1.986 1 97.12 44 PHE B N 1
ATOM 1583 C CA . PHE B 1 44 ? -9.562 8.547 2.066 1 97.12 44 PHE B CA 1
ATOM 1584 C C . PHE B 1 44 ? -8.578 9.266 1.159 1 97.12 44 PHE B C 1
ATOM 1586 O O . PHE B 1 44 ? -8.688 10.469 0.945 1 97.12 44 PHE B O 1
ATOM 1593 N N . ASP B 1 45 ? -7.652 8.5 0.594 1 98.19 45 ASP B N 1
ATOM 1594 C CA . ASP B 1 45 ? -6.629 9.117 -0.245 1 98.19 45 ASP B CA 1
ATOM 1595 C C . ASP B 1 45 ? -7.258 9.852 -1.425 1 98.19 45 ASP B C 1
ATOM 1597 O O . ASP B 1 45 ? -6.727 10.867 -1.882 1 98.19 45 ASP B O 1
ATOM 1601 N N . GLN B 1 46 ? -8.406 9.352 -1.886 1 97.81 46 GLN B N 1
ATOM 1602 C CA . GLN B 1 46 ? -9.086 9.914 -3.049 1 97.81 46 GLN B CA 1
ATOM 1603 C C . GLN B 1 46 ? -9.602 11.32 -2.758 1 97.81 46 GLN B C 1
ATOM 1605 O O . GLN B 1 46 ? -9.852 12.102 -3.682 1 97.81 46 GLN B O 1
ATOM 1610 N N . LYS B 1 47 ? -9.711 11.688 -1.496 1 97.44 47 LYS B N 1
ATOM 1611 C CA . LYS B 1 47 ? -10.266 12.977 -1.097 1 97.44 47 LYS B CA 1
ATOM 1612 C C . LYS B 1 47 ? -9.18 13.898 -0.553 1 97.44 47 LYS B C 1
ATOM 1614 O O . LYS B 1 47 ? -9.477 15.016 -0.106 1 97.44 47 LYS B O 1
ATOM 1619 N N . ALA B 1 48 ? -7.949 13.469 -0.596 1 98 48 ALA B N 1
ATOM 1620 C CA . ALA B 1 48 ? -6.867 14.219 0.048 1 98 48 ALA B CA 1
ATOM 1621 C C . ALA B 1 48 ? -6.055 15 -0.978 1 98 48 ALA B C 1
ATOM 1623 O O . ALA B 1 48 ? -6.031 14.648 -2.16 1 98 48 ALA B O 1
ATOM 1624 N N . ILE B 1 49 ? -5.48 16.031 -0.505 1 98.19 49 ILE B N 1
ATOM 1625 C CA . ILE B 1 49 ? -4.301 16.594 -1.151 1 98.19 49 ILE B CA 1
ATOM 1626 C C . ILE B 1 49 ? -3.043 15.938 -0.583 1 98.19 49 ILE B C 1
ATOM 1628 O O . ILE B 1 49 ? -2.922 15.758 0.631 1 98.19 49 ILE B O 1
ATOM 1632 N N . HIS B 1 50 ? -2.182 15.555 -1.443 1 98.75 50 HIS B N 1
ATOM 1633 C CA . HIS B 1 50 ? -0.948 14.875 -1.067 1 98.75 50 HIS B CA 1
ATOM 1634 C C . HIS B 1 50 ? 0.262 15.781 -1.246 1 98.75 50 HIS B C 1
ATOM 1636 O O . HIS B 1 50 ? 0.416 16.422 -2.289 1 98.75 50 HIS B O 1
ATOM 1642 N N . ILE B 1 51 ? 1.058 15.875 -0.259 1 98.56 51 ILE B N 1
ATOM 1643 C CA . ILE B 1 51 ? 2.279 16.672 -0.266 1 98.56 51 ILE B CA 1
ATOM 1644 C C . ILE B 1 51 ? 3.479 15.781 0.044 1 98.56 51 ILE B C 1
ATOM 1646 O O . ILE B 1 51 ? 3.463 15.023 1.016 1 98.56 51 ILE B O 1
ATOM 1650 N N . TRP B 1 52 ? 4.484 15.812 -0.81 1 98.38 52 TRP B N 1
ATOM 1651 C CA . TRP B 1 52 ? 5.672 15.031 -0.468 1 98.38 52 TRP B CA 1
ATOM 1652 C C . TRP B 1 52 ? 6.926 15.664 -1.059 1 98.38 52 TRP B C 1
ATOM 1654 O O . TRP B 1 52 ? 6.844 16.484 -1.981 1 98.38 52 TRP B O 1
ATOM 1664 N N . ALA B 1 53 ? 8 15.445 -0.416 1 97.81 53 ALA B N 1
ATOM 1665 C CA . ALA B 1 53 ? 9.336 15.75 -0.915 1 97.81 53 ALA B CA 1
ATOM 1666 C C . ALA B 1 53 ? 10.016 14.5 -1.479 1 97.81 53 ALA B C 1
ATOM 1668 O O . ALA B 1 53 ? 9.906 13.414 -0.907 1 97.81 53 ALA B O 1
ATOM 1669 N N . GLU B 1 54 ? 10.664 14.672 -2.607 1 96.5 54 GLU B N 1
ATOM 1670 C CA . GLU B 1 54 ? 11.367 13.523 -3.178 1 96.5 54 GLU B CA 1
ATOM 1671 C C . GLU B 1 54 ? 12.711 13.938 -3.773 1 96.5 54 GLU B C 1
ATOM 1673 O O . GLU B 1 54 ? 12.914 15.102 -4.113 1 96.5 54 GLU B O 1
ATOM 1678 N N . GLU B 1 55 ? 13.617 12.945 -3.762 1 93 55 GLU B N 1
ATOM 1679 C CA . GLU B 1 55 ? 14.914 13.023 -4.434 1 93 55 GLU B CA 1
ATOM 1680 C C . GLU B 1 55 ? 15.148 11.797 -5.309 1 93 55 GLU B C 1
ATOM 1682 O O . GLU B 1 55 ? 15.164 10.664 -4.816 1 93 55 GLU B O 1
ATOM 1687 N N . LYS B 1 56 ? 15.43 11.914 -6.629 1 84.56 56 LYS B N 1
ATOM 1688 C CA . LYS B 1 56 ? 15.648 10.82 -7.574 1 84.56 56 LYS B CA 1
ATOM 1689 C C . LYS B 1 56 ? 14.586 9.734 -7.414 1 84.56 56 LYS B C 1
ATOM 1691 O O . LYS B 1 56 ? 14.922 8.555 -7.254 1 84.56 56 LYS B O 1
ATOM 1696 N N . ASP B 1 57 ? 13.273 10.078 -7.203 1 80.44 57 ASP B N 1
ATOM 1697 C CA . ASP B 1 57 ? 12.109 9.195 -7.148 1 80.44 57 ASP B CA 1
ATOM 1698 C C . ASP B 1 57 ? 12.008 8.5 -5.793 1 80.44 57 ASP B C 1
ATOM 1700 O O . ASP B 1 57 ? 11.297 7.508 -5.648 1 80.44 57 ASP B O 1
ATOM 1704 N N . THR B 1 58 ? 12.805 9.055 -4.902 1 92.25 58 THR B N 1
ATOM 1705 C CA . THR B 1 58 ? 12.75 8.562 -3.529 1 92.25 58 THR B CA 1
ATOM 1706 C C . THR B 1 58 ? 11.969 9.523 -2.641 1 92.25 58 THR B C 1
ATOM 1708 O O . THR B 1 58 ? 12.297 10.711 -2.564 1 92.25 58 THR B O 1
ATOM 1711 N N . ILE B 1 59 ? 10.992 9.023 -1.982 1 97.69 59 ILE B N 1
ATOM 1712 C CA . ILE B 1 59 ? 10.18 9.844 -1.091 1 97.69 59 ILE B CA 1
ATOM 1713 C C . ILE B 1 59 ? 10.961 10.133 0.19 1 97.69 59 ILE B C 1
ATOM 1715 O O . ILE B 1 59 ? 11.484 9.219 0.829 1 97.69 59 ILE B O 1
ATOM 1719 N N . LEU B 1 60 ? 11.023 11.336 0.586 1 97.75 60 LEU B N 1
ATOM 1720 C CA . LEU B 1 60 ? 11.742 11.75 1.789 1 97.75 60 LEU B CA 1
ATOM 1721 C C . LEU B 1 60 ? 10.766 12.141 2.895 1 97.75 60 LEU B C 1
ATOM 1723 O O . LEU B 1 60 ? 11.016 11.867 4.07 1 97.75 60 LEU B O 1
ATOM 1727 N N . ALA B 1 61 ? 9.68 12.742 2.574 1 98.19 61 ALA B N 1
ATOM 1728 C CA . ALA B 1 61 ? 8.633 13.18 3.486 1 98.19 61 ALA B CA 1
ATOM 1729 C C . ALA B 1 61 ? 7.27 13.188 2.793 1 98.19 61 ALA B C 1
ATOM 1731 O O . ALA B 1 61 ? 7.191 13.273 1.565 1 98.19 61 ALA B O 1
ATOM 1732 N N . TYR B 1 62 ? 6.246 13.062 3.566 1 98.56 62 TYR B N 1
ATOM 1733 C CA . TYR B 1 62 ? 4.91 12.961 2.99 1 98.56 62 TYR B CA 1
ATOM 1734 C C . TYR B 1 62 ? 3.844 13.289 4.027 1 98.56 62 TYR B C 1
ATOM 1736 O O . TYR B 1 62 ? 4.027 13.031 5.219 1 98.56 62 TYR B O 1
ATOM 1744 N N . CYS B 1 63 ? 2.691 13.812 3.572 1 98.25 63 CYS B N 1
ATOM 1745 C CA . CYS B 1 63 ? 1.476 13.852 4.375 1 98.25 63 CYS B CA 1
ATOM 1746 C C . CYS B 1 63 ? 0.243 14 3.492 1 98.25 63 CYS B C 1
ATOM 1748 O O . CYS B 1 63 ? 0.361 14.273 2.295 1 98.25 63 CYS B O 1
ATOM 1750 N N . ARG B 1 64 ? -0.948 13.797 4.047 1 98.19 64 ARG B N 1
ATOM 1751 C CA . ARG B 1 64 ? -2.244 14.086 3.439 1 98.19 64 ARG B CA 1
ATOM 1752 C C . ARG B 1 64 ? -2.91 15.281 4.113 1 98.19 64 ARG B C 1
ATOM 1754 O O . ARG B 1 64 ? -2.805 15.461 5.328 1 98.19 64 ARG B O 1
ATOM 1761 N N . VAL B 1 65 ? -3.582 16 3.295 1 98 65 VAL B N 1
ATOM 1762 C CA . VAL B 1 65 ? -4.375 17.125 3.781 1 98 65 VAL B CA 1
ATOM 1763 C C . VAL B 1 65 ? -5.828 16.969 3.346 1 98 65 VAL B C 1
ATOM 1765 O O . VAL B 1 65 ? -6.102 16.594 2.203 1 98 65 VAL B O 1
ATOM 1768 N N . PHE B 1 66 ? -6.703 17.219 4.246 1 97.94 66 PHE B N 1
ATOM 1769 C CA . PHE B 1 66 ? -8.125 17.062 3.98 1 97.94 66 PHE B CA 1
ATOM 1770 C C . PHE B 1 66 ? -8.859 18.375 4.23 1 97.94 66 PHE B C 1
ATOM 1772 O O . PHE B 1 66 ? -8.562 19.094 5.191 1 97.94 66 PHE B O 1
ATOM 1779 N N . ASN B 1 67 ? -9.805 18.625 3.365 1 97.19 67 ASN B N 1
ATOM 1780 C CA . ASN B 1 67 ? -10.703 19.75 3.588 1 97.19 67 ASN B CA 1
ATOM 1781 C C . ASN B 1 67 ? -11.688 19.469 4.723 1 97.19 67 ASN B C 1
ATOM 1783 O O . ASN B 1 67 ? -11.781 18.344 5.199 1 97.19 67 ASN B O 1
ATOM 1787 N N . LYS B 1 68 ? -12.336 20.547 5.152 1 96.12 68 LYS B N 1
ATOM 1788 C CA . LYS B 1 68 ? -13.406 20.438 6.141 1 96.12 68 LYS B CA 1
ATOM 1789 C C . LYS B 1 68 ? -14.461 19.422 5.695 1 96.12 68 LYS B C 1
ATOM 1791 O O . LYS B 1 68 ? -14.805 19.359 4.512 1 96.12 68 LYS B O 1
ATOM 1796 N N . GLY B 1 69 ? -14.891 18.641 6.707 1 95.62 69 GLY B N 1
ATOM 1797 C CA . GLY B 1 69 ? -16.016 17.766 6.453 1 95.62 69 GLY B CA 1
ATOM 1798 C C . GLY B 1 69 ? -15.617 16.406 5.879 1 95.62 69 GLY B C 1
ATOM 1799 O O . GLY B 1 69 ? -16.469 15.547 5.664 1 95.62 69 GLY B O 1
ATOM 1800 N N . VAL B 1 70 ? -14.367 16.234 5.648 1 96.19 70 VAL B N 1
ATOM 1801 C CA . VAL B 1 70 ? -13.945 14.953 5.086 1 96.19 70 VAL B CA 1
ATOM 1802 C C . VAL B 1 70 ? -13.656 13.969 6.211 1 96.19 70 VAL B C 1
ATOM 1804 O O . VAL B 1 70 ? -14.367 12.969 6.375 1 96.19 70 VAL B O 1
ATOM 1807 N N . LYS B 1 71 ? -12.672 14.352 7.055 1 94.81 71 LYS B N 1
ATOM 1808 C CA . LYS B 1 71 ? -12.359 13.5 8.203 1 94.81 71 LYS B CA 1
ATOM 1809 C C . LYS B 1 71 ? -12.984 14.047 9.477 1 94.81 71 LYS B C 1
ATOM 1811 O O . LYS B 1 71 ? -13.422 13.281 10.344 1 94.81 71 LYS B O 1
ATOM 1816 N N . TYR B 1 72 ? -12.922 15.312 9.523 1 94.62 72 TYR B N 1
ATOM 1817 C CA . TYR B 1 72 ? -13.484 16.047 10.648 1 94.62 72 TYR B CA 1
ATOM 1818 C C . TYR B 1 72 ? -14.25 17.281 10.156 1 94.62 72 TYR B C 1
ATOM 1820 O O . TYR B 1 72 ? -14.234 17.594 8.969 1 94.62 72 TYR B O 1
ATOM 1828 N N . ASN B 1 73 ? -14.945 17.891 11.156 1 95.19 73 ASN B N 1
ATOM 1829 C CA . ASN B 1 73 ? -15.555 19.172 10.812 1 95.19 73 ASN B CA 1
ATOM 1830 C C . ASN B 1 73 ? -14.508 20.188 10.367 1 95.19 73 ASN B C 1
ATOM 1832 O O . ASN B 1 73 ? -14.781 21.016 9.508 1 95.19 73 ASN B O 1
ATOM 1836 N N . GLU B 1 74 ? -13.328 20.109 10.891 1 97 74 GLU B N 1
ATOM 1837 C CA . GLU B 1 74 ? -12.195 20.953 10.531 1 97 74 GLU B CA 1
ATOM 1838 C C . GLU B 1 74 ? -11.352 20.312 9.438 1 97 74 GLU B C 1
ATOM 1840 O O . GLU B 1 74 ? -11.453 19.109 9.195 1 97 74 GLU B O 1
ATOM 1845 N N . ALA B 1 75 ? -10.555 21.156 8.773 1 97.62 75 ALA B N 1
ATOM 1846 C CA . ALA B 1 75 ? -9.5 20.578 7.945 1 97.62 75 ALA B CA 1
ATOM 1847 C C . ALA B 1 75 ? -8.57 19.703 8.781 1 97.62 75 ALA B C 1
ATOM 1849 O O . ALA B 1 75 ? -8.547 19.812 10.008 1 97.62 75 ALA B O 1
ATOM 1850 N N . SER B 1 76 ? -7.918 18.844 8.109 1 97.31 76 SER B N 1
ATOM 1851 C CA . SER B 1 76 ? -7.051 17.953 8.883 1 97.31 76 SER B CA 1
ATOM 1852 C C . SER B 1 76 ? -5.844 17.516 8.062 1 97.31 76 SER B C 1
ATOM 1854 O O . SER B 1 76 ? -5.824 17.672 6.844 1 97.31 76 SER B O 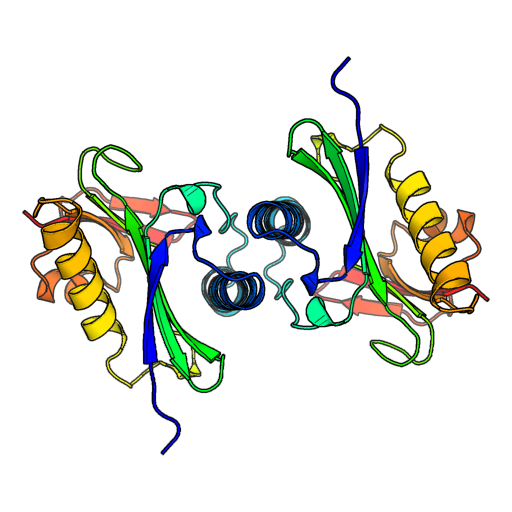1
ATOM 1856 N N . LEU B 1 77 ? -4.855 17.109 8.797 1 95.75 77 LEU B N 1
ATOM 1857 C CA . LEU B 1 77 ? -3.658 16.484 8.242 1 95.75 77 LEU B CA 1
ATOM 1858 C C . LEU B 1 77 ? -3.455 15.086 8.82 1 95.75 77 LEU B C 1
ATOM 1860 O O . LEU B 1 77 ? -3.828 14.82 9.969 1 95.75 77 LEU B O 1
ATOM 1864 N N . GLY B 1 78 ? -2.9 14.219 7.992 1 94.62 78 GLY B N 1
ATOM 1865 C CA . GLY B 1 78 ? -2.59 12.891 8.477 1 94.62 78 GLY B CA 1
ATOM 1866 C C . GLY B 1 78 ? -1.516 12.195 7.664 1 94.62 78 GLY B C 1
ATOM 1867 O O . GLY B 1 78 ? -1.01 12.75 6.688 1 94.62 78 GLY B O 1
ATOM 1868 N N . ARG B 1 79 ? -1.094 11.062 8.227 1 96 79 ARG B N 1
ATOM 1869 C CA . ARG B 1 79 ? -0.062 10.227 7.617 1 96 79 ARG B CA 1
ATOM 1870 C C . ARG B 1 79 ? 1.216 11.031 7.383 1 96 79 ARG B C 1
ATOM 1872 O O . ARG B 1 79 ? 1.79 10.984 6.293 1 96 79 ARG B O 1
ATOM 1879 N N . VAL B 1 80 ? 1.489 11.844 8.359 1 95.88 80 VAL B N 1
ATOM 1880 C CA . VAL B 1 80 ? 2.711 12.641 8.305 1 95.88 80 VAL B CA 1
ATOM 1881 C C . VAL B 1 80 ? 3.92 11.75 8.578 1 95.88 80 VAL B C 1
ATOM 1883 O O . VAL B 1 80 ? 3.992 11.086 9.609 1 95.88 80 VAL B O 1
ATOM 1886 N N . LEU B 1 81 ? 4.848 11.75 7.582 1 96.25 81 LEU B N 1
ATOM 1887 C CA . LEU B 1 81 ? 6.008 10.891 7.805 1 96.25 81 LEU B CA 1
ATOM 1888 C C . LEU B 1 81 ? 7.25 11.484 7.152 1 96.25 81 LEU B C 1
ATOM 1890 O O . LEU B 1 81 ? 7.148 12.289 6.219 1 96.25 81 LEU B O 1
ATOM 1894 N N . THR B 1 82 ? 8.352 11.203 7.73 1 96.19 82 THR B N 1
ATOM 1895 C CA . THR B 1 82 ? 9.648 11.281 7.066 1 96.19 82 THR B CA 1
ATOM 1896 C C . THR B 1 82 ? 10.281 9.898 6.965 1 96.19 82 THR B C 1
ATOM 1898 O O . THR B 1 82 ? 10.188 9.094 7.895 1 96.19 82 THR B O 1
ATOM 1901 N N . THR B 1 83 ? 10.781 9.578 5.777 1 96.31 83 THR B N 1
ATOM 1902 C CA . THR B 1 83 ? 11.484 8.305 5.625 1 96.31 83 THR B CA 1
ATOM 1903 C C . THR B 1 83 ? 12.852 8.359 6.301 1 96.31 83 THR B C 1
ATOM 1905 O O . THR B 1 83 ? 13.312 9.43 6.699 1 96.31 83 THR B O 1
ATOM 1908 N N . GLU B 1 84 ? 13.445 7.215 6.418 1 93.75 84 GLU B N 1
ATOM 1909 C CA . GLU B 1 84 ? 14.773 7.141 7.02 1 93.75 84 GLU B CA 1
ATOM 1910 C C . GLU B 1 84 ? 15.75 8.078 6.312 1 93.75 84 GLU B C 1
ATOM 1912 O O . GLU B 1 84 ? 16.516 8.781 6.965 1 93.75 84 GLU B O 1
ATOM 1917 N N . GLN B 1 85 ? 15.625 8.195 5.031 1 92.62 85 GLN B N 1
ATOM 1918 C CA . GLN B 1 85 ? 16.531 8.992 4.215 1 92.62 85 GLN B CA 1
ATOM 1919 C C . GLN B 1 85 ? 16.234 10.484 4.363 1 92.62 85 GLN B C 1
ATOM 1921 O O . GLN B 1 85 ? 17.047 11.328 3.996 1 92.62 85 GLN B O 1
ATOM 1926 N N . GLY B 1 86 ? 15.062 10.797 4.805 1 93.75 86 GLY B N 1
ATOM 1927 C CA . GLY B 1 86 ? 14.656 12.188 4.918 1 93.75 86 GLY B CA 1
ATOM 1928 C C . GLY B 1 86 ? 14.773 12.734 6.332 1 93.75 86 GLY B C 1
ATOM 1929 O O . GLY B 1 86 ? 14.562 13.922 6.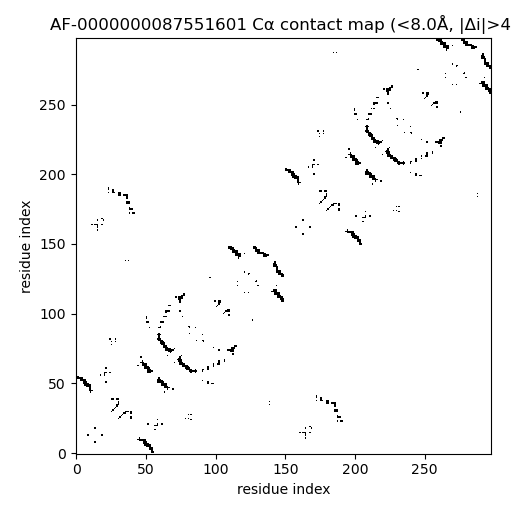562 1 93.75 86 GLY B O 1
ATOM 1930 N N . ARG B 1 87 ? 15.172 11.875 7.262 1 92.44 87 ARG B N 1
ATOM 1931 C CA . ARG B 1 87 ? 15.227 12.305 8.656 1 92.44 87 ARG B CA 1
ATOM 1932 C C . ARG B 1 87 ? 16.469 13.133 8.93 1 92.44 87 ARG B C 1
ATOM 1934 O O . ARG B 1 87 ? 17.5 12.938 8.289 1 92.44 87 ARG B O 1
ATOM 1941 N N . GLY B 1 88 ? 16.328 14.094 9.789 1 89.38 88 GLY B N 1
ATOM 1942 C CA . GLY B 1 88 ? 17.453 14.945 10.156 1 89.38 88 GLY B CA 1
ATOM 1943 C C . GLY B 1 88 ? 17.672 16.094 9.188 1 89.38 88 GLY B C 1
ATOM 1944 O O . GLY B 1 88 ? 18.672 16.797 9.266 1 89.38 88 GLY B O 1
ATOM 1945 N N . LYS B 1 89 ? 16.797 16.297 8.242 1 90.38 89 LYS B N 1
ATOM 1946 C CA . LYS B 1 89 ? 16.922 17.328 7.223 1 90.38 89 LYS B CA 1
ATOM 1947 C C . LYS B 1 89 ? 15.883 18.438 7.422 1 90.38 89 LYS B C 1
ATOM 1949 O O . LYS B 1 89 ? 15.656 19.25 6.527 1 90.38 89 LYS B O 1
ATOM 1954 N N . ASN B 1 90 ? 15.195 18.375 8.539 1 91.12 90 ASN B N 1
ATOM 1955 C CA . ASN B 1 90 ? 14.18 19.359 8.906 1 91.12 90 ASN B CA 1
ATOM 1956 C C . ASN B 1 90 ? 13.031 19.375 7.906 1 91.12 90 ASN B C 1
ATOM 1958 O O . ASN B 1 90 ? 12.398 20.406 7.707 1 91.12 90 ASN B O 1
ATOM 1962 N N . LEU B 1 91 ? 12.766 18.297 7.227 1 94.94 91 LEU B N 1
ATOM 1963 C CA . LEU B 1 91 ? 11.727 18.219 6.203 1 94.94 91 LEU B CA 1
ATOM 1964 C C . LEU B 1 91 ? 10.344 18.203 6.832 1 94.94 91 LEU B C 1
ATOM 1966 O O . LEU B 1 91 ? 9.375 18.672 6.227 1 94.94 91 LEU B O 1
ATOM 1970 N N . GLY B 1 92 ? 10.312 17.672 8.055 1 94.88 92 GLY B N 1
ATOM 1971 C CA . GLY B 1 92 ? 9.039 17.625 8.758 1 94.88 92 GLY B CA 1
ATOM 1972 C C . GLY B 1 92 ? 8.43 19 8.969 1 94.88 92 GLY B C 1
ATOM 1973 O O . GLY B 1 92 ? 7.238 19.203 8.719 1 94.88 92 GLY B O 1
ATOM 1974 N N . LYS B 1 93 ? 9.266 19.891 9.383 1 94.69 93 LYS B N 1
ATOM 1975 C CA . LYS B 1 93 ? 8.797 21.266 9.617 1 94.69 93 LYS B CA 1
ATOM 1976 C C . LYS B 1 93 ? 8.297 21.906 8.32 1 94.69 93 LYS B C 1
ATOM 1978 O O . LYS B 1 93 ? 7.238 22.531 8.305 1 94.69 93 LYS B O 1
ATOM 1983 N N . GLN B 1 94 ? 9.078 21.719 7.277 1 95.94 94 GLN B N 1
ATOM 1984 C CA . GLN B 1 94 ? 8.68 22.266 5.98 1 95.94 94 GLN B CA 1
ATOM 1985 C C . GLN B 1 94 ? 7.387 21.625 5.492 1 95.94 94 GLN B C 1
ATOM 1987 O O . GLN B 1 94 ? 6.516 22.312 4.945 1 95.94 94 GLN B O 1
ATOM 1992 N N . LEU B 1 95 ? 7.258 20.391 5.703 1 97.31 95 LEU B N 1
ATOM 1993 C CA . LEU B 1 95 ? 6.07 19.641 5.305 1 97.31 95 LEU B CA 1
ATOM 1994 C C . LEU B 1 95 ? 4.82 20.203 5.965 1 97.31 95 LEU B C 1
ATOM 1996 O O . LEU B 1 95 ? 3.82 20.469 5.289 1 97.31 95 LEU B O 1
ATOM 2000 N N . ILE B 1 96 ? 4.887 20.438 7.277 1 96.56 96 ILE B N 1
ATOM 2001 C CA . ILE B 1 96 ? 3.742 20.953 8.016 1 96.56 96 ILE B CA 1
ATOM 2002 C C . ILE B 1 96 ? 3.422 22.375 7.547 1 96.56 96 ILE B C 1
ATOM 2004 O O . ILE B 1 96 ? 2.252 22.734 7.395 1 96.56 96 ILE B O 1
ATOM 2008 N N . ARG B 1 97 ? 4.434 23.141 7.266 1 96 97 ARG B N 1
ATOM 2009 C CA . ARG B 1 97 ? 4.215 24.484 6.762 1 96 97 ARG B CA 1
ATOM 2010 C C . ARG B 1 97 ? 3.486 24.469 5.422 1 96 97 ARG B C 1
ATOM 2012 O O . ARG B 1 97 ? 2.545 25.234 5.207 1 96 97 ARG B O 1
ATOM 2019 N N . PHE B 1 98 ? 3.943 23.594 4.531 1 96.25 98 PHE B N 1
ATOM 2020 C CA . PHE B 1 98 ? 3.268 23.453 3.248 1 96.25 98 PHE B CA 1
ATOM 2021 C C . PHE B 1 98 ? 1.821 23.016 3.443 1 96.25 98 PHE B C 1
ATOM 2023 O O . PHE B 1 98 ? 0.921 23.516 2.76 1 96.25 98 PHE B O 1
ATOM 2030 N N . ALA B 1 99 ? 1.611 22.094 4.34 1 97.38 99 ALA B N 1
ATOM 2031 C CA . ALA B 1 99 ? 0.264 21.594 4.605 1 97.38 99 ALA B CA 1
ATOM 2032 C C . ALA B 1 99 ? -0.652 22.719 5.09 1 97.38 99 ALA B C 1
ATOM 2034 O O . ALA B 1 99 ? -1.774 22.859 4.598 1 97.38 99 ALA B O 1
ATOM 2035 N N . ILE B 1 100 ? -0.14 23.484 6.043 1 96.44 100 ILE B N 1
ATOM 2036 C CA . ILE B 1 100 ? -0.909 24.609 6.574 1 96.44 100 ILE B CA 1
ATOM 2037 C C . ILE B 1 100 ? -1.201 25.609 5.461 1 96.44 100 ILE B C 1
ATOM 2039 O O . ILE B 1 100 ? -2.324 26.094 5.34 1 96.44 100 ILE B O 1
ATOM 2043 N N . ASP B 1 101 ? -0.237 25.859 4.637 1 96.06 101 ASP B N 1
ATOM 2044 C CA . ASP B 1 101 ? -0.403 26.781 3.516 1 96.06 101 ASP B CA 1
ATOM 2045 C C . ASP B 1 101 ? -1.488 26.281 2.561 1 96.06 101 ASP B C 1
ATOM 2047 O O . ASP B 1 101 ? -2.314 27.078 2.094 1 96.06 101 ASP B O 1
ATOM 2051 N N . VAL B 1 102 ? -1.479 25.016 2.281 1 95.12 102 VAL B N 1
ATOM 2052 C CA . VAL B 1 102 ? -2.48 24.422 1.401 1 95.12 102 VAL B CA 1
ATOM 2053 C C . VAL B 1 102 ? -3.871 24.594 2.01 1 95.12 102 VAL B C 1
ATOM 2055 O O . VAL B 1 102 ? -4.816 24.984 1.313 1 95.12 102 VAL B O 1
ATOM 2058 N N . ILE B 1 103 ? -3.988 24.328 3.252 1 95.19 103 ILE B N 1
ATOM 2059 C CA . ILE B 1 103 ? -5.273 24.422 3.936 1 95.19 103 ILE B CA 1
ATOM 2060 C C . ILE B 1 103 ? -5.785 25.859 3.91 1 95.19 103 ILE B C 1
ATOM 2062 O O . ILE B 1 103 ? -6.945 26.109 3.582 1 95.19 103 ILE B O 1
ATOM 2066 N N . GLU B 1 104 ? -4.941 26.734 4.148 1 94.25 104 GLU B N 1
ATOM 2067 C CA . GLU B 1 104 ? -5.316 28.141 4.203 1 94.25 104 GLU B CA 1
ATOM 2068 C C . GLU B 1 104 ? -5.637 28.688 2.814 1 94.25 104 GLU B C 1
ATOM 2070 O O . GLU B 1 104 ? -6.625 29.406 2.631 1 94.25 104 GLU B O 1
ATOM 2075 N N . ASN B 1 105 ? -4.852 28.328 1.868 1 93.81 105 ASN B N 1
ATOM 2076 C CA . ASN B 1 105 ? -4.957 28.953 0.552 1 93.81 105 ASN B CA 1
ATOM 2077 C C . ASN B 1 105 ? -5.938 28.188 -0.343 1 93.81 105 ASN B C 1
ATOM 2079 O O . ASN B 1 105 ? -6.633 28.797 -1.161 1 93.81 105 ASN B O 1
ATOM 2083 N N . ARG B 1 106 ? -6.004 26.922 -0.163 1 91.12 106 ARG B N 1
ATOM 2084 C CA . ARG B 1 106 ? -6.855 26.141 -1.042 1 91.12 106 ARG B CA 1
ATOM 2085 C C . ARG B 1 106 ? -8.219 25.891 -0.408 1 91.12 106 ARG B C 1
ATOM 2087 O O . ARG B 1 106 ? -9.234 25.844 -1.105 1 91.12 106 ARG B O 1
ATOM 2094 N N . PHE B 1 107 ? -8.211 25.75 0.857 1 92.81 107 PHE B N 1
ATOM 2095 C CA . PHE B 1 107 ? -9.461 25.406 1.518 1 92.81 107 PHE B CA 1
ATOM 2096 C C . PHE B 1 107 ? -10.047 26.609 2.229 1 92.81 107 PHE B C 1
ATOM 2098 O O . PHE B 1 107 ? -11.172 26.562 2.729 1 92.81 107 PHE B O 1
ATOM 2105 N N . ASN B 1 108 ? -9.32 27.672 2.305 1 92.19 108 ASN B N 1
ATOM 2106 C CA . ASN B 1 108 ? -9.781 28.938 2.871 1 92.19 108 ASN B CA 1
ATOM 2107 C C . ASN B 1 108 ? -10.281 28.766 4.301 1 92.19 108 ASN B C 1
ATOM 2109 O O . ASN B 1 108 ? -11.375 29.219 4.641 1 92.19 108 ASN B O 1
ATOM 2113 N N . THR B 1 109 ? -9.477 27.969 5.059 1 90.94 109 THR B N 1
ATOM 2114 C CA . THR B 1 109 ? -9.734 27.812 6.484 1 90.94 109 THR B CA 1
ATOM 2115 C C . THR B 1 109 ? -8.422 27.75 7.266 1 90.94 109 THR B C 1
ATOM 2117 O O . THR B 1 109 ? -7.375 27.438 6.703 1 90.94 109 THR B O 1
ATOM 2120 N N . SER B 1 110 ? -8.539 28.141 8.547 1 90.81 110 SER B N 1
ATOM 2121 C CA . SER B 1 110 ? -7.371 28.062 9.414 1 90.81 110 SER B CA 1
ATOM 2122 C C . SER B 1 110 ? -7.555 27.016 10.508 1 90.81 110 SER B C 1
ATOM 2124 O O . SER B 1 110 ? -6.625 26.719 11.258 1 90.81 110 SER B O 1
ATOM 2126 N N . GLU B 1 111 ? -8.75 26.438 10.508 1 94.88 111 GLU B N 1
ATOM 2127 C CA . GLU B 1 111 ? -9.016 25.453 11.539 1 94.88 111 GLU B CA 1
ATOM 2128 C C . GLU B 1 111 ? -8.547 24.062 11.102 1 94.88 111 GLU B C 1
ATOM 2130 O O . GLU B 1 111 ? -9 23.547 10.078 1 94.88 111 GLU B O 1
ATOM 2135 N N . ILE B 1 112 ? -7.684 23.594 11.812 1 96.94 112 ILE B N 1
ATOM 2136 C CA . ILE B 1 112 ? -7.102 22.297 11.477 1 96.94 112 ILE B CA 1
ATOM 2137 C C . ILE B 1 112 ? -7.141 21.391 12.695 1 96.94 112 ILE B C 1
ATOM 2139 O O . ILE B 1 112 ? -6.742 21.781 13.797 1 96.94 112 ILE B O 1
ATOM 2143 N N . ARG B 1 113 ? -7.652 20.203 12.516 1 96.56 113 ARG B N 1
ATOM 2144 C CA . ARG B 1 113 ? -7.66 19.172 13.547 1 96.56 113 ARG B CA 1
ATOM 2145 C C . ARG B 1 113 ? -6.719 18.031 13.188 1 96.56 113 ARG B C 1
ATOM 2147 O O . ARG B 1 113 ? -6.676 17.594 12.039 1 96.56 113 ARG B O 1
ATOM 2154 N N . ILE B 1 114 ? -5.922 17.609 14.188 1 95.5 114 ILE B N 1
ATOM 2155 C CA . ILE B 1 114 ? -5.043 16.469 13.961 1 95.5 114 ILE B CA 1
ATOM 2156 C C . ILE B 1 114 ? -5.133 15.508 15.141 1 95.5 114 ILE B C 1
ATOM 2158 O O . ILE B 1 114 ? -5.582 15.883 16.219 1 95.5 114 ILE B O 1
ATOM 2162 N N . SER B 1 115 ? -4.852 14.273 14.828 1 93.38 115 SER B N 1
ATOM 2163 C CA . SER B 1 115 ? -4.582 13.258 15.844 1 93.38 115 SER B CA 1
ATOM 2164 C C . SER B 1 115 ? -3.084 12.984 15.961 1 93.38 115 SER B C 1
ATOM 2166 O O . SER B 1 115 ? -2.52 12.219 15.18 1 93.38 115 SER B O 1
ATOM 2168 N N . ALA B 1 116 ? -2.506 13.602 16.922 1 92.44 116 ALA B N 1
ATOM 2169 C CA 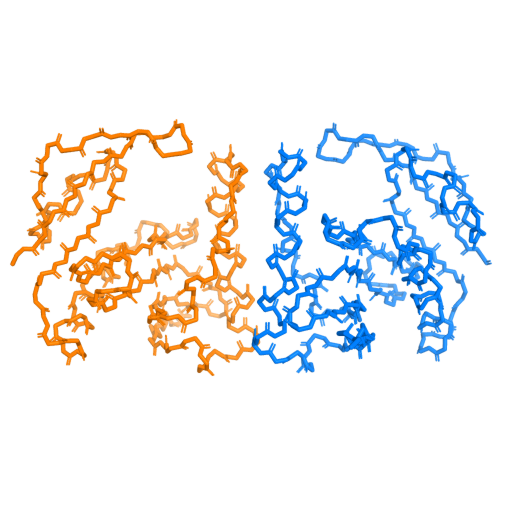. ALA B 1 116 ? -1.053 13.547 17.062 1 92.44 116 ALA B CA 1
ATOM 2170 C C . ALA B 1 116 ? -0.632 12.445 18.031 1 92.44 116 ALA B C 1
ATOM 2172 O O . ALA B 1 116 ? -1.243 12.273 19.094 1 92.44 116 ALA B O 1
ATOM 2173 N N . GLN B 1 117 ? 0.424 11.68 17.594 1 86.25 117 GLN B N 1
ATOM 2174 C CA . GLN B 1 117 ? 1.07 10.828 18.578 1 86.25 117 GLN B CA 1
ATOM 2175 C C . GLN B 1 117 ? 1.652 11.656 19.719 1 86.25 117 GLN B C 1
ATOM 2177 O O . GLN B 1 117 ? 2.205 12.734 19.5 1 86.25 117 GLN B O 1
ATOM 2182 N N . ASP B 1 118 ? 1.661 11.117 20.844 1 88.88 118 ASP B N 1
ATOM 2183 C CA . ASP B 1 118 ? 1.964 11.891 22.047 1 88.88 118 ASP B CA 1
ATOM 2184 C C . ASP B 1 118 ? 3.389 12.438 22 1 88.88 118 ASP B C 1
ATOM 2186 O O . ASP B 1 118 ? 3.648 13.547 22.484 1 88.88 118 ASP B O 1
ATOM 2190 N N . TYR B 1 119 ? 4.25 11.711 21.469 1 86.69 119 TYR B N 1
ATOM 2191 C CA . TYR B 1 119 ? 5.633 12.172 21.5 1 86.69 119 TYR B CA 1
ATOM 2192 C C . TYR B 1 119 ? 5.848 13.297 20.5 1 86.69 119 TYR B C 1
ATOM 2194 O O . TYR B 1 119 ? 6.867 13.992 20.547 1 86.69 119 TYR B O 1
ATOM 2202 N N . LEU B 1 120 ? 4.844 13.68 19.703 1 88.94 120 LEU B N 1
ATOM 2203 C CA . LEU B 1 120 ? 4.973 14.711 18.688 1 88.94 120 LEU B CA 1
ATOM 2204 C C . LEU B 1 120 ? 4.207 15.969 19.078 1 88.94 120 LEU B C 1
ATOM 2206 O O . LEU B 1 120 ? 4.094 16.906 18.297 1 88.94 120 LEU B O 1
ATOM 2210 N N . LEU B 1 121 ? 3.684 16.047 20.25 1 92 121 LEU B N 1
ATOM 2211 C CA . LEU B 1 121 ? 2.861 17.172 20.703 1 92 121 LEU B CA 1
ATOM 2212 C C . LEU B 1 121 ? 3.639 18.484 20.625 1 92 121 LEU B C 1
ATOM 2214 O O . LEU B 1 121 ? 3.117 19.484 20.156 1 92 121 LEU B O 1
ATOM 2218 N N . ASN B 1 122 ? 4.867 18.406 21.078 1 92 122 ASN B N 1
ATOM 2219 C CA . ASN B 1 122 ? 5.703 19.609 21.031 1 92 122 ASN B CA 1
ATOM 2220 C C . ASN B 1 122 ? 5.984 20.031 19.594 1 92 122 ASN B C 1
ATOM 2222 O O . ASN B 1 122 ? 6.02 21.234 19.281 1 92 122 ASN B O 1
ATOM 2226 N N . PHE B 1 123 ? 6.18 19.109 18.781 1 93.5 123 PHE B N 1
ATOM 2227 C CA . PHE B 1 123 ? 6.422 19.375 17.359 1 93.5 123 PHE B CA 1
ATOM 2228 C C . PHE B 1 123 ? 5.258 20.141 16.75 1 93.5 123 PHE B C 1
ATOM 2230 O O . PHE B 1 123 ? 5.453 21.219 16.188 1 93.5 123 PHE B O 1
ATOM 2237 N N . TYR B 1 124 ? 4.086 19.703 16.953 1 95.56 124 TYR B N 1
ATOM 2238 C CA . TYR B 1 124 ? 2.908 20.328 16.375 1 95.56 124 TYR B CA 1
ATOM 2239 C C . TYR B 1 124 ? 2.578 21.641 17.094 1 95.56 124 TYR B C 1
ATOM 2241 O O . TYR B 1 124 ? 2.051 22.578 16.484 1 95.56 124 TYR B O 1
ATOM 2249 N N . GLY B 1 125 ? 2.873 21.656 18.406 1 95.44 125 GLY B N 1
ATOM 2250 C CA . GLY B 1 125 ? 2.711 22.906 19.141 1 95.44 125 GLY B CA 1
ATOM 2251 C C . GLY B 1 125 ? 3.457 24.062 18.516 1 95.44 125 GLY B C 1
ATOM 2252 O O . GLY B 1 125 ? 2.979 25.203 18.547 1 95.44 125 GLY B O 1
ATOM 2253 N N . GLY B 1 126 ? 4.578 23.797 17.953 1 94.69 126 GLY B N 1
ATOM 2254 C CA . GLY B 1 126 ? 5.387 24.812 17.297 1 94.69 126 GLY B CA 1
ATOM 2255 C C . GLY B 1 126 ? 4.707 25.422 16.078 1 94.69 126 GLY B C 1
ATOM 2256 O O . GLY B 1 126 ? 5.125 26.484 15.602 1 94.69 126 GLY B O 1
ATOM 2257 N N . PHE B 1 127 ? 3.633 24.891 15.648 1 95.25 127 PHE B N 1
ATOM 2258 C CA . PHE B 1 127 ? 2.902 25.391 14.492 1 95.25 127 PHE B CA 1
ATOM 2259 C C . PHE B 1 127 ? 1.549 25.953 14.906 1 95.25 127 PHE B C 1
ATOM 2261 O O . PHE B 1 127 ? 0.708 26.266 14.055 1 95.25 127 PHE B O 1
ATOM 2268 N N . GLY B 1 128 ? 1.287 25.984 16.203 1 95.44 128 GLY B N 1
ATOM 2269 C CA . GLY B 1 128 ? 0.068 26.609 16.688 1 95.44 128 GLY B CA 1
ATOM 2270 C C . GLY B 1 128 ? -1.016 25.594 17.031 1 95.44 128 GLY B C 1
ATOM 2271 O O . GLY B 1 128 ? -2.148 25.984 17.344 1 95.44 128 GLY B O 1
ATOM 2272 N N . PHE B 1 129 ? -0.667 24.297 17.031 1 96.44 129 PHE B N 1
ATOM 2273 C CA . PHE B 1 129 ? -1.631 23.297 17.469 1 96.44 129 PHE B CA 1
ATOM 2274 C C . PHE B 1 129 ? -1.685 23.219 18.984 1 96.44 129 PHE B C 1
ATOM 2276 O O . PHE B 1 129 ? -0.651 23.297 19.656 1 96.44 129 PHE B O 1
ATOM 2283 N N . GLU B 1 130 ? -2.891 23.062 19.484 1 96.31 130 GLU B N 1
ATOM 2284 C CA . GLU B 1 130 ? -3.092 22.984 20.922 1 96.31 130 GLU B CA 1
ATOM 2285 C C . GLU B 1 130 ? -3.754 21.656 21.312 1 96.31 130 GLU B C 1
ATOM 2287 O O . GLU B 1 130 ? -4.656 21.188 20.625 1 96.31 130 GLU B O 1
ATOM 2292 N N . ASP B 1 131 ? -3.309 21.156 22.391 1 94.94 131 ASP B N 1
ATOM 2293 C CA . ASP B 1 131 ? -3.869 19.938 22.969 1 94.94 131 ASP B CA 1
ATOM 2294 C C . ASP B 1 131 ? -5.297 20.172 23.453 1 94.94 131 ASP B C 1
ATOM 2296 O O . ASP B 1 131 ? -5.547 21.078 24.266 1 94.94 131 ASP B O 1
ATOM 2300 N N . THR B 1 132 ? -6.219 19.344 23 1 93.81 132 THR B N 1
ATOM 2301 C CA . THR B 1 132 ? -7.613 19.5 23.391 1 93.81 132 THR B CA 1
ATOM 2302 C C . THR B 1 132 ? -7.914 18.75 24.672 1 93.81 132 THR B C 1
ATOM 2304 O O . THR B 1 132 ? -8.977 18.922 25.266 1 93.81 132 THR B O 1
ATOM 2307 N N . GLY B 1 133 ? -7.004 17.891 25.062 1 91.38 133 GLY B N 1
ATOM 2308 C CA . GLY B 1 133 ? -7.199 17.078 26.25 1 91.38 133 GLY B CA 1
ATOM 2309 C C . GLY B 1 133 ? -7.781 15.711 25.953 1 91.38 133 GLY B C 1
ATOM 2310 O O . GLY B 1 133 ? -7.777 14.82 26.797 1 91.38 133 GLY B O 1
ATOM 2311 N N . LYS B 1 134 ? -8.273 15.523 24.766 1 93.69 134 LYS B N 1
ATOM 2312 C CA . LYS B 1 134 ? -8.812 14.227 24.344 1 93.69 134 LYS B CA 1
ATOM 2313 C C . LYS B 1 134 ? -7.691 13.266 23.953 1 93.69 134 LYS B C 1
ATOM 2315 O O . LYS B 1 134 ? -7.062 13.43 22.906 1 93.69 134 LYS B O 1
ATOM 2320 N N . LYS B 1 135 ? -7.539 12.281 24.812 1 93.19 135 LYS B N 1
ATOM 2321 C CA . LYS B 1 135 ? -6.504 11.273 24.609 1 93.19 135 LYS B CA 1
ATOM 2322 C C . LYS B 1 135 ? -7.121 9.891 24.391 1 93.19 135 LYS B C 1
ATOM 2324 O O . LYS B 1 135 ? -8.117 9.547 25.016 1 93.19 135 LYS B O 1
ATOM 2329 N N . TYR B 1 136 ? -6.555 9.188 23.438 1 92.94 136 TYR B N 1
ATOM 2330 C CA . TYR B 1 136 ? -7.066 7.859 23.125 1 92.94 136 TYR B CA 1
ATOM 2331 C C . TYR B 1 136 ? -5.98 6.988 22.516 1 92.94 136 TYR B C 1
ATOM 2333 O O . TYR B 1 136 ? -4.914 7.48 22.141 1 92.94 136 TYR B O 1
ATOM 2341 N N . LEU B 1 137 ? -6.262 5.621 22.484 1 86.75 137 LEU B N 1
ATOM 2342 C CA . LEU B 1 137 ? -5.363 4.676 21.828 1 86.75 137 LEU B CA 1
ATOM 2343 C C . LEU B 1 137 ? -5.777 4.453 20.375 1 86.75 137 LEU B C 1
ATOM 2345 O O . LEU B 1 137 ? -6.957 4.238 20.094 1 86.75 137 LEU B O 1
ATOM 2349 N N . GLU B 1 138 ? -4.848 4.727 19.516 1 82.56 138 GLU B N 1
ATOM 2350 C CA . GLU B 1 138 ? -5.012 4.367 18.109 1 82.56 138 GLU B CA 1
ATOM 2351 C C . GLU B 1 138 ? -4.012 3.295 17.688 1 82.56 138 GLU B C 1
ATOM 2353 O O . GLU B 1 138 ? -2.807 3.553 17.625 1 82.56 138 GLU B O 1
ATOM 2358 N N . ASP B 1 139 ? -4.488 2.104 17.297 1 80.38 139 ASP B N 1
ATOM 2359 C CA . ASP B 1 139 ? -3.621 0.968 17 1 80.38 139 ASP B CA 1
ATOM 2360 C C . ASP B 1 139 ? -2.602 0.745 18.109 1 80.38 139 ASP B C 1
ATOM 2362 O O . ASP B 1 139 ? -1.409 0.58 17.859 1 80.38 139 ASP B O 1
ATOM 2366 N N . ASP B 1 140 ? -2.98 0.855 19.328 1 81.62 140 ASP B N 1
ATOM 2367 C CA . ASP B 1 140 ? -2.24 0.575 20.562 1 81.62 140 ASP B CA 1
ATOM 2368 C C . ASP B 1 140 ? -1.144 1.613 20.781 1 81.62 140 ASP B C 1
ATOM 2370 O O . ASP B 1 140 ? -0.142 1.33 21.453 1 81.62 140 ASP B O 1
ATOM 2374 N N . ILE B 1 141 ? -1.309 2.738 20.141 1 83 141 ILE B N 1
ATOM 2375 C CA . ILE B 1 141 ? -0.382 3.854 20.281 1 83 141 ILE B CA 1
ATOM 2376 C C . ILE B 1 141 ? -1.116 5.062 20.859 1 83 141 ILE B C 1
ATOM 2378 O O . ILE B 1 141 ? -2.207 5.41 20.406 1 83 141 ILE B O 1
ATOM 2382 N N . PRO B 1 142 ? -0.619 5.664 21.875 1 90.19 142 PRO B N 1
ATOM 2383 C CA . PRO B 1 142 ? -1.282 6.828 22.469 1 90.19 142 PRO B CA 1
ATOM 2384 C C . PRO B 1 142 ? -1.32 8.023 21.516 1 90.19 142 PRO B C 1
ATOM 2386 O O . PRO B 1 142 ? -0.301 8.375 20.922 1 90.19 142 PRO B O 1
ATOM 2389 N N . HIS B 1 143 ? -2.521 8.594 21.344 1 93.19 143 HIS B N 1
ATOM 2390 C CA . HIS B 1 143 ? -2.736 9.781 20.516 1 93.19 143 HIS B CA 1
ATOM 2391 C C . HIS B 1 143 ? -3.498 10.852 21.281 1 93.19 143 HIS B C 1
ATOM 2393 O O . HIS B 1 143 ? -4.242 10.547 22.219 1 93.19 143 HIS B O 1
ATOM 2399 N N . THR B 1 144 ? -3.248 12.086 20.969 1 94.62 144 THR B N 1
ATOM 2400 C CA . THR B 1 144 ? -3.945 13.25 21.5 1 94.62 144 THR B CA 1
ATOM 2401 C C . THR B 1 144 ? -4.508 14.109 20.375 1 94.62 144 THR B C 1
ATOM 2403 O O . THR B 1 144 ? -3.82 14.375 19.391 1 94.62 144 THR B O 1
ATOM 2406 N N . GLU B 1 145 ? -5.727 14.406 20.516 1 94.56 145 GLU B N 1
ATOM 2407 C CA . GLU B 1 145 ? -6.336 15.344 19.578 1 94.56 145 GLU B CA 1
ATOM 2408 C C . GLU B 1 145 ? -5.77 16.75 19.75 1 94.56 145 GLU B C 1
ATOM 2410 O O . GLU B 1 145 ? -5.617 17.234 20.875 1 94.56 145 GLU B O 1
ATOM 2415 N N . MET B 1 146 ? -5.367 17.391 18.656 1 96.31 146 MET B N 1
ATOM 2416 C CA . MET B 1 146 ? -4.906 18.781 18.688 1 96.31 146 MET B CA 1
ATOM 2417 C C . MET B 1 146 ? -5.672 19.625 17.672 1 96.31 146 MET B C 1
ATOM 2419 O O . MET B 1 146 ? -6.137 19.109 16.656 1 96.31 146 MET B O 1
ATOM 2423 N N . LEU B 1 147 ? -5.805 20.844 18.062 1 96.81 147 LEU B N 1
ATOM 2424 C CA . LEU B 1 147 ? -6.516 21.781 17.203 1 96.81 147 LEU B CA 1
ATOM 2425 C C . LEU B 1 147 ? -5.676 23.031 16.953 1 96.81 147 LEU B C 1
ATOM 2427 O O . LEU B 1 147 ? -5.004 23.531 17.859 1 96.81 147 LEU B O 1
ATOM 2431 N N . LYS B 1 148 ? -5.648 23.453 15.781 1 95.38 148 LYS B N 1
ATOM 2432 C CA . LYS B 1 148 ? -5.121 24.75 15.391 1 95.38 148 LYS B CA 1
ATOM 2433 C C . LYS B 1 148 ? -6.238 25.672 14.898 1 95.38 148 LYS B C 1
ATOM 2435 O O . LYS B 1 148 ? -7.008 25.297 14.008 1 95.38 148 LYS B O 1
ATOM 2440 N N . LYS B 1 149 ? -6.375 26.781 15.508 1 90.06 149 LYS B N 1
ATOM 2441 C CA . LYS B 1 149 ? -7.441 27.734 15.195 1 90.06 149 LYS B CA 1
ATOM 2442 C C . LYS B 1 149 ? -6.91 28.922 14.383 1 90.06 149 LYS B C 1
ATOM 2444 O O . LYS B 1 149 ? -5.746 29.297 14.531 1 90.06 149 LYS B O 1
#

pLDDT: mean 93.77, std 6.66, range [39.62, 98.75]

Organism: NCBI:txid2305228

Radius of gyration: 21.3 Å; Cα contacts (8 Å, |Δi|>4): 571; chains: 2; bounding box: 50×59×50 Å